Protein AF-A0A960L038-F1 (afdb_monomer)

Sequence (347 aa):
MTLLAIHPHWIRIGYSGQFSLDTFLATIKKGLLASLQARKKACLLQISQLKIGDFPISDRYQMGKSIADLQLNLGASVLLAVVGNEPYLDPDRFGEMVALNRGARGKTFIDRIEAERWLSQQLGLSEVLPDWALEIQPNGWHGQIGDIQLGCVQTWPELPDLPQFAVKQVHGRKVVQVAGAPDVPLQEADGLWTDQKDQVLVIKTADCLPVHLWNGQKIAMVHAGWRGAKAGILQRALKSFEDAKSVHAVIGPAIQACHYEVDSDLYQAWLLEDPSLNDYLKPAQGSKRMLDLPGYARHFLIGLGIPVENVQLIPVCTHCEAQMQSYRRDGAAADRQKNFIVRRSKI

Secondary structure (DSSP, 8-state):
-EEEEE-SSEEEEEEEEE--HHHHHHHHHHHHHHHHHTT-SEEEEEEEEEE-----HHHHHHHHHHHHHHHHHT-TTSEEEEE--TTTT-TT-HHHHHHHHTT--EEEESSHHHHHHHHHHHTT------HHHH--BTTEEEEEETTEEEEEESSGGGS-SS-EE--B--SS--EEE--SSPPSSPPB-SEEEESSSS-EEEEEESSSEEEEEE-SS-EEEEEE-HHHHHTTHHHHHHTTSS-GGG-EEEE-SB--TTT-EE-HHHHHHHHHH-GGGGGGEEE-STT-EEE-HHHHHHHHHHHTT--GGGEEE-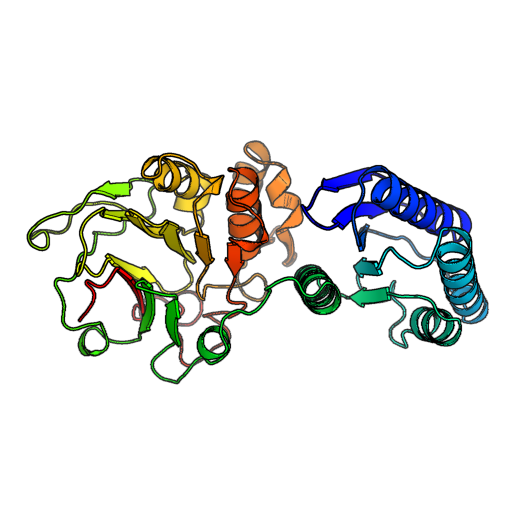--BTTT-TTS--HHHHGGG---EEEEEEEPPP-

Foldseek 3Di:
DAFPDDAPAATEDEDEDEDDLVVVLVRVLVRLVVCVVVVHQEYEYEYPHYPDDDQDPVNLLVSLVSQLVSCVVSDVRYAYEYEDAPPVCPPVVSSVVNNVVSPHHYDYDPDPVVSVVVVCVVVVQPPPPPPQLQDQDLQWTWDDDPLKIWTWGADPVPDPPFAEEEADEDQAQDEEEDDDHHDVPHHYDFKYKYQDARYKYKHWDAQFKWKWKDAPGMTMIGGHDPSNVLNPNVVVRCVVDPALQRMAMETHEHAALVQAKDAQVSVVVSCVVPVVQVVQWDDDPDNITRGGPQVVVLVVSVVVPHRNSRYHYSPHHQQVDPSHFHCSNQPPPTDIMMIIMGRHDDD

pLDDT: mean 85.67, std 12.65, range [36.38, 98.62]

Solvent-accessible surface area (backbone atoms only — not comparable to full-atom values): 18610 Å² total; per-residue (Å²): 115,44,84,72,48,81,51,98,53,28,33,32,33,34,42,71,44,78,68,45,72,69,62,51,53,52,39,53,51,51,42,50,52,50,13,56,77,70,72,21,52,20,27,38,38,39,50,46,74,67,54,70,73,94,80,53,71,69,54,36,45,50,49,9,46,51,52,13,55,51,39,58,75,71,52,77,70,52,39,36,33,39,27,32,53,88,73,77,63,41,94,82,34,55,26,58,54,45,10,46,79,63,70,32,56,66,53,78,29,75,43,63,67,63,41,53,50,50,51,29,54,76,67,70,42,74,72,59,70,53,77,45,67,74,47,75,46,80,61,33,33,54,47,76,59,91,52,35,38,38,36,35,27,60,53,77,89,74,50,77,99,47,57,60,37,62,51,41,68,73,59,40,44,44,60,41,82,58,71,95,68,62,69,82,76,55,54,80,22,21,26,41,31,31,69,65,62,51,44,32,38,44,45,72,32,36,33,35,32,41,38,41,36,34,44,102,63,38,42,35,39,34,44,40,33,74,59,2,49,73,66,38,24,66,65,49,50,51,68,79,48,96,50,45,66,63,34,34,34,41,35,44,60,14,39,33,41,94,74,30,73,42,55,48,75,62,55,53,64,44,36,76,79,37,64,72,53,59,86,29,51,43,89,44,78,83,75,30,28,16,37,25,55,64,62,45,52,53,51,48,47,37,73,67,46,24,43,68,82,34,56,45,72,41,94,42,35,17,62,78,38,84,75,42,36,15,35,89,74,48,43,91,76,36,62,55,28,39,32,38,41,28,37,52,66,86,128

Nearest PDB structures (foldseek):
  1xaf-assembly1_B  TM=9.299E-01  e=5.639E-18  Shigella flexneri 2a str. 2457T
  7f3v-assembly2_B  TM=9.241E-01  e=1.388E-17  Escherichia coli
  1z9t-assembly1_A  TM=9.283E-01  e=5.672E-17  Escherichia coli
  1rv9-assembly1_A  TM=8.681E-01  e=2.728E-17  Neisseria meningitidis
  1xfj-assembly1_A  TM=9.179E-01  e=3.476E-14  Caulobacter vibrioides

Mean predicted aligned error: 12.18 Å

Radius of gyration: 22.0 Å; Cα contacts (8 Å, |Δi|>4): 735; chains: 1; bounding box: 63×52×55 Å

Structure (mmCIF, N/CA/C/O backbone):
data_AF-A0A960L038-F1
#
_entry.id   AF-A0A960L038-F1
#
loop_
_atom_site.group_PDB
_atom_site.id
_atom_site.type_symbol
_atom_site.label_atom_id
_atom_site.label_alt_id
_atom_site.label_comp_id
_atom_site.label_asym_id
_atom_site.label_entity_id
_atom_site.label_seq_id
_atom_site.pdbx_PDB_ins_code
_atom_site.Cartn_x
_atom_site.Cartn_y
_atom_site.Cartn_z
_atom_site.occupancy
_atom_site.B_iso_or_equiv
_atom_site.auth_seq_id
_atom_site.auth_comp_id
_atom_site.auth_asym_id
_atom_site.auth_atom_id
_atom_site.pdbx_PDB_model_num
ATOM 1 N N . MET A 1 1 ? 14.741 17.545 -19.552 1.00 63.03 1 MET A N 1
ATOM 2 C CA . MET A 1 1 ? 14.307 17.448 -18.145 1.00 63.03 1 MET A CA 1
ATOM 3 C C . MET A 1 1 ? 12.803 17.577 -18.112 1.00 63.03 1 MET A C 1
ATOM 5 O O . MET A 1 1 ? 12.297 18.603 -18.553 1.00 63.03 1 MET A O 1
ATOM 9 N N . THR A 1 2 ? 12.131 16.567 -17.580 1.00 66.75 2 THR A N 1
ATOM 10 C CA . THR A 1 2 ? 10.684 16.584 -17.338 1.00 66.75 2 THR A CA 1
ATOM 11 C C . THR A 1 2 ? 10.462 16.581 -15.831 1.00 66.75 2 THR A C 1
ATOM 13 O O . THR A 1 2 ? 11.086 15.784 -15.134 1.00 66.75 2 THR A O 1
ATOM 16 N N . LEU A 1 3 ? 9.627 17.474 -15.300 1.00 57.91 3 LEU A N 1
ATOM 17 C CA . LEU A 1 3 ? 9.202 17.383 -13.903 1.00 57.91 3 LEU A CA 1
ATOM 18 C C . LEU A 1 3 ? 8.245 16.191 -13.787 1.00 57.91 3 LEU A C 1
ATOM 20 O O . LEU A 1 3 ? 7.202 16.193 -14.430 1.00 57.91 3 LEU A O 1
ATOM 24 N N . LEU A 1 4 ? 8.619 15.171 -13.015 1.00 45.88 4 LEU A N 1
ATOM 25 C CA . LEU A 1 4 ? 7.846 13.929 -12.916 1.00 45.88 4 LEU A CA 1
ATOM 26 C C . LEU A 1 4 ? 6.892 13.922 -11.723 1.00 45.88 4 LEU A C 1
ATOM 28 O O . LEU A 1 4 ? 5.865 13.259 -11.783 1.00 45.88 4 LEU A O 1
ATOM 32 N N . ALA A 1 5 ? 7.271 14.561 -10.613 1.00 47.81 5 ALA A N 1
ATOM 33 C CA . ALA A 1 5 ? 6.439 14.711 -9.418 1.00 47.81 5 ALA A CA 1
ATOM 34 C C . ALA A 1 5 ? 7.068 15.714 -8.437 1.00 47.81 5 ALA A C 1
ATOM 36 O O . ALA A 1 5 ? 8.283 15.931 -8.441 1.00 47.81 5 ALA A O 1
ATOM 37 N N . ILE A 1 6 ? 6.250 16.274 -7.546 1.00 50.81 6 ILE A N 1
ATOM 38 C CA . ILE A 1 6 ? 6.709 17.066 -6.400 1.00 50.81 6 ILE A CA 1
ATOM 39 C C . ILE A 1 6 ? 6.331 16.306 -5.128 1.00 50.81 6 ILE A C 1
ATOM 41 O O . ILE A 1 6 ? 5.154 16.143 -4.827 1.00 50.81 6 ILE A O 1
ATOM 45 N N . HIS A 1 7 ? 7.335 15.855 -4.380 1.00 59.62 7 HIS A N 1
ATOM 46 C CA . HIS A 1 7 ? 7.174 15.258 -3.056 1.00 59.62 7 HIS A CA 1
ATOM 47 C C . HIS A 1 7 ? 7.236 16.364 -1.978 1.00 59.62 7 HIS A C 1
ATOM 49 O O . HIS A 1 7 ? 7.861 17.411 -2.210 1.00 59.62 7 HIS A O 1
ATOM 55 N N . PRO A 1 8 ? 6.645 16.193 -0.778 1.00 60.06 8 PRO A N 1
ATOM 56 C CA . PRO A 1 8 ? 6.786 17.155 0.319 1.00 60.06 8 PRO A CA 1
ATOM 57 C C . PRO A 1 8 ? 8.245 17.536 0.621 1.00 60.06 8 PRO A C 1
ATOM 59 O O . PRO A 1 8 ? 8.532 18.713 0.849 1.00 60.06 8 PRO A O 1
ATOM 62 N N . HIS A 1 9 ? 9.181 16.592 0.476 1.00 74.19 9 HIS A N 1
ATOM 63 C CA . HIS A 1 9 ? 10.595 16.773 0.832 1.00 74.19 9 HIS A CA 1
ATOM 64 C C . HIS A 1 9 ? 11.596 16.765 -0.337 1.00 74.19 9 HIS A C 1
ATOM 66 O O . HIS A 1 9 ? 12.729 17.216 -0.153 1.00 74.19 9 HIS A O 1
ATOM 72 N N . TRP A 1 10 ? 11.199 16.322 -1.537 1.00 83.69 10 TRP A N 1
ATOM 73 C CA . TRP A 1 10 ? 12.062 16.301 -2.728 1.00 83.69 10 TRP A CA 1
ATOM 74 C C . TRP A 1 10 ? 11.330 16.656 -4.020 1.00 83.69 10 TRP A C 1
ATOM 76 O O . TRP A 1 10 ? 10.104 16.620 -4.093 1.00 83.69 10 TRP A O 1
ATOM 86 N N . ILE A 1 11 ? 12.086 16.991 -5.063 1.00 78.19 11 ILE A N 1
ATOM 87 C CA . ILE A 1 11 ? 11.565 17.068 -6.432 1.00 78.19 11 ILE A CA 1
ATOM 88 C C . ILE A 1 11 ? 11.976 15.813 -7.187 1.00 78.19 11 ILE A C 1
ATOM 90 O O . ILE A 1 11 ? 13.127 15.389 -7.091 1.00 78.19 11 ILE A O 1
ATOM 94 N N . ARG A 1 12 ? 11.046 15.237 -7.955 1.00 81.69 12 ARG A N 1
ATOM 95 C CA . ARG A 1 12 ? 11.332 14.147 -8.885 1.00 81.69 12 ARG A CA 1
ATOM 96 C C . ARG A 1 12 ? 11.453 14.691 -10.302 1.00 81.69 12 ARG A C 1
ATOM 98 O O . ARG A 1 12 ? 10.492 15.248 -10.837 1.00 81.69 12 ARG A O 1
ATOM 105 N N . ILE A 1 13 ? 12.609 14.495 -10.924 1.00 82.44 13 ILE A N 1
ATOM 106 C CA . ILE A 1 13 ? 12.855 14.893 -12.313 1.00 82.44 13 ILE A CA 1
ATOM 107 C C . ILE A 1 13 ? 13.247 13.698 -13.174 1.00 82.44 13 ILE A C 1
ATOM 109 O O . ILE A 1 13 ? 13.861 12.748 -12.703 1.00 82.44 13 ILE A O 1
ATOM 113 N N . GLY A 1 14 ? 12.878 13.761 -14.446 1.00 79.94 14 GLY A N 1
ATOM 114 C CA . GLY A 1 14 ? 13.139 12.739 -15.446 1.00 79.94 14 GLY A CA 1
ATOM 115 C C . GLY A 1 14 ? 14.158 13.203 -16.476 1.00 79.94 14 GLY A C 1
ATOM 116 O O . GLY A 1 14 ? 14.109 14.349 -16.953 1.00 79.94 14 GLY A O 1
ATOM 117 N N . TYR A 1 15 ? 15.041 12.285 -16.853 1.00 80.94 15 TYR A N 1
ATOM 118 C CA . TYR A 1 15 ? 15.929 12.407 -18.000 1.00 80.94 15 TYR A CA 1
ATOM 119 C C . TYR A 1 15 ? 15.754 11.205 -18.930 1.00 80.94 15 TYR A C 1
ATOM 121 O O . TYR A 1 15 ? 15.807 10.061 -18.484 1.00 80.94 15 TYR A O 1
ATOM 129 N N . SER A 1 16 ? 15.541 11.479 -20.215 1.00 77.31 16 SER A N 1
ATOM 130 C CA . SER A 1 16 ? 15.421 10.486 -21.281 1.00 77.31 16 SER A CA 1
ATOM 131 C C . SER A 1 16 ? 16.053 11.014 -22.570 1.00 77.31 16 SER A C 1
ATOM 133 O O . SER A 1 16 ? 16.187 12.229 -22.745 1.00 77.31 16 SER A O 1
ATOM 135 N N . GLY A 1 17 ? 16.450 10.104 -23.465 1.00 73.50 17 GLY A N 1
ATOM 136 C CA . GLY A 1 17 ? 17.040 10.431 -24.767 1.00 73.50 17 GLY A CA 1
ATOM 137 C C . GLY A 1 17 ? 18.492 9.972 -24.927 1.00 73.50 17 GLY A C 1
ATOM 138 O O . GLY A 1 17 ? 18.959 9.063 -24.239 1.00 73.50 17 GLY A O 1
ATOM 139 N N . GLN A 1 18 ? 19.203 10.578 -25.882 1.00 76.50 18 GLN A N 1
ATOM 140 C CA . GLN A 1 18 ? 20.623 10.303 -26.103 1.00 76.50 18 GLN A CA 1
ATOM 141 C C . GLN A 1 18 ? 21.450 10.916 -24.972 1.00 76.50 18 GLN A C 1
ATOM 143 O O . GLN A 1 18 ? 21.306 12.102 -24.662 1.00 76.50 18 GLN A O 1
ATOM 148 N N . PHE A 1 19 ? 22.301 10.099 -24.354 1.00 76.88 19 PHE A N 1
ATOM 149 C CA . PHE A 1 19 ? 23.150 10.555 -23.266 1.00 76.88 19 PHE A CA 1
ATOM 150 C C . PHE A 1 19 ? 24.280 11.442 -23.802 1.00 76.88 19 PHE A C 1
ATOM 152 O O . PHE A 1 19 ? 25.012 11.051 -24.709 1.00 76.88 19 PHE A O 1
ATOM 159 N N . SER A 1 20 ? 24.454 12.613 -23.195 1.00 80.19 20 SER A N 1
ATOM 160 C CA . SER A 1 20 ? 25.729 13.328 -23.198 1.00 80.19 20 SER A CA 1
ATOM 161 C C . SER A 1 20 ? 25.998 13.872 -21.802 1.00 80.19 20 SER A C 1
ATOM 163 O O . SER A 1 20 ? 25.060 14.267 -21.101 1.00 80.19 20 SER A O 1
ATOM 165 N N . LEU A 1 21 ? 27.274 13.893 -21.402 1.00 79.12 21 LEU A N 1
ATOM 166 C CA . LEU A 1 21 ? 27.677 14.343 -20.069 1.00 79.12 21 LEU A CA 1
ATOM 167 C C . LEU A 1 21 ? 27.149 15.757 -19.780 1.00 79.12 21 LEU A C 1
ATOM 169 O O . LEU A 1 21 ? 26.551 15.985 -18.731 1.00 79.12 21 LEU A O 1
ATOM 173 N N . ASP A 1 22 ? 27.252 16.669 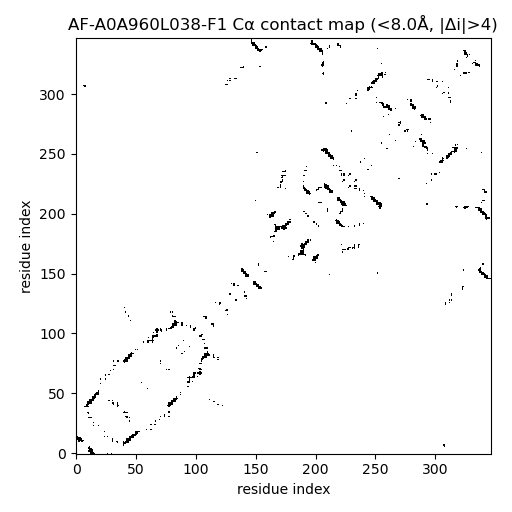-20.746 1.00 83.75 22 ASP A N 1
ATOM 174 C CA . ASP A 1 22 ? 26.764 18.045 -20.608 1.00 83.75 22 ASP A CA 1
ATOM 175 C C . ASP A 1 22 ? 25.252 18.119 -20.372 1.00 83.75 22 ASP A C 1
ATOM 177 O O . ASP A 1 22 ? 24.788 18.825 -19.474 1.00 83.75 22 ASP A O 1
ATOM 181 N N . THR A 1 23 ? 24.459 17.364 -21.139 1.00 83.25 23 THR A N 1
ATOM 182 C CA . THR A 1 23 ? 22.992 17.372 -21.001 1.00 83.25 23 THR A CA 1
ATOM 183 C C . THR A 1 23 ? 22.555 16.731 -19.687 1.00 83.25 23 THR A C 1
ATOM 185 O O . THR A 1 23 ? 21.594 17.182 -19.049 1.00 83.25 23 THR A O 1
ATOM 188 N N . PHE A 1 24 ? 23.270 15.692 -19.260 1.00 84.12 24 PHE A N 1
ATOM 189 C CA . PHE A 1 24 ? 23.045 15.021 -17.991 1.00 84.12 24 PHE A CA 1
ATOM 190 C C . PHE A 1 24 ? 23.338 15.954 -16.808 1.00 84.12 24 PHE A C 1
ATOM 192 O O . PHE A 1 24 ? 22.461 16.183 -15.971 1.00 84.12 24 PHE A O 1
ATOM 199 N N . LEU A 1 25 ? 24.510 16.596 -16.797 1.00 86.81 25 LEU A N 1
ATOM 200 C CA . LEU A 1 25 ? 24.894 17.581 -15.783 1.00 86.81 25 LEU A CA 1
ATOM 201 C C . LEU A 1 25 ? 23.952 18.789 -15.772 1.00 86.81 25 LEU A C 1
ATOM 203 O O . LEU A 1 25 ? 23.535 19.240 -14.704 1.00 86.81 25 LEU A O 1
ATOM 207 N N . ALA A 1 26 ? 23.541 19.283 -16.944 1.00 87.81 26 ALA A N 1
ATOM 208 C CA . ALA A 1 26 ? 22.552 20.353 -17.050 1.00 87.81 26 ALA A CA 1
ATOM 209 C C . ALA A 1 26 ? 21.195 19.945 -16.453 1.00 87.81 26 ALA A C 1
ATOM 211 O O . ALA A 1 26 ? 20.503 20.775 -15.858 1.00 87.81 26 ALA A O 1
ATOM 212 N N . THR A 1 27 ? 20.811 18.673 -16.581 1.00 87.75 27 THR A N 1
ATOM 213 C CA . THR A 1 27 ? 19.575 18.144 -15.995 1.00 87.75 27 THR A CA 1
ATOM 214 C C . THR A 1 27 ? 19.671 18.044 -14.474 1.00 87.75 27 THR A C 1
ATOM 216 O O . THR A 1 27 ? 18.770 18.533 -13.792 1.00 87.75 27 THR A O 1
ATOM 219 N N . ILE A 1 28 ? 20.779 17.521 -13.934 1.00 89.12 28 ILE A N 1
ATOM 220 C CA . ILE A 1 28 ? 21.034 17.517 -12.483 1.00 89.12 28 ILE A CA 1
ATOM 221 C C . ILE A 1 28 ? 21.009 18.949 -11.942 1.00 89.12 28 ILE A C 1
ATOM 223 O O . ILE A 1 28 ? 20.309 19.224 -10.969 1.00 89.12 28 ILE A O 1
ATOM 227 N N . LYS A 1 29 ? 21.698 19.886 -12.607 1.00 90.75 29 LYS A N 1
ATOM 228 C CA . LYS A 1 29 ? 21.744 21.303 -12.213 1.00 90.75 29 LYS A CA 1
ATOM 229 C C . LYS A 1 29 ? 20.350 21.907 -12.114 1.00 90.75 29 LYS A C 1
ATOM 231 O O . LYS A 1 29 ? 20.034 22.550 -11.116 1.00 90.75 29 LYS A O 1
ATOM 236 N N . LYS A 1 30 ? 19.508 21.690 -13.127 1.00 89.06 30 LYS A N 1
ATOM 237 C CA . LYS A 1 30 ? 18.119 22.165 -13.114 1.00 89.06 30 LYS A CA 1
ATOM 238 C C . LYS A 1 30 ? 17.314 21.537 -11.972 1.00 89.06 30 LYS A C 1
ATOM 240 O O . LYS A 1 30 ? 16.573 22.259 -11.315 1.00 89.06 30 LYS A O 1
ATOM 245 N N . GLY A 1 31 ? 17.489 20.241 -11.705 1.00 88.25 31 GLY A N 1
ATOM 246 C CA . GLY A 1 31 ? 16.845 19.551 -10.583 1.00 88.25 31 GLY A CA 1
ATOM 247 C C . GLY A 1 31 ? 17.230 20.122 -9.223 1.00 88.25 31 GLY A C 1
ATOM 248 O O . GLY A 1 31 ? 16.358 20.468 -8.433 1.00 88.25 31 GLY A O 1
ATOM 249 N N . LEU A 1 32 ? 18.531 20.284 -8.975 1.00 90.12 32 LEU A N 1
ATOM 250 C CA . LEU A 1 32 ? 19.047 20.858 -7.731 1.00 90.12 32 LEU A CA 1
ATOM 251 C C . LEU A 1 32 ? 18.554 22.297 -7.523 1.00 90.12 32 LEU A C 1
ATOM 253 O O . LEU A 1 32 ? 18.072 22.628 -6.442 1.00 90.12 32 LEU A O 1
ATOM 257 N N . LEU A 1 33 ? 18.605 23.136 -8.564 1.00 89.81 33 LEU A N 1
ATOM 258 C CA . LEU A 1 33 ? 18.095 24.510 -8.506 1.00 89.81 33 LEU A CA 1
ATOM 259 C C . LEU A 1 33 ? 16.588 24.559 -8.243 1.00 89.81 33 LEU A C 1
ATOM 261 O O . LEU A 1 33 ? 16.144 25.347 -7.411 1.00 89.81 33 LEU A O 1
ATOM 265 N N . ALA A 1 34 ? 15.806 23.705 -8.908 1.00 84.94 34 ALA A N 1
ATOM 266 C CA . ALA A 1 34 ? 14.372 23.609 -8.665 1.00 84.94 34 ALA A CA 1
ATOM 267 C C . ALA A 1 34 ? 14.083 23.179 -7.217 1.00 84.94 34 ALA A C 1
ATOM 269 O O . ALA A 1 34 ? 13.214 23.763 -6.569 1.00 84.94 34 ALA A O 1
ATOM 270 N N . SER A 1 35 ? 14.836 22.209 -6.680 1.00 88.06 35 SER A N 1
ATOM 271 C CA . SER A 1 35 ? 14.713 21.789 -5.280 1.00 88.06 35 SER A CA 1
ATOM 272 C C . SER A 1 35 ? 15.000 22.942 -4.322 1.00 88.06 35 SER A C 1
ATOM 274 O O . SER A 1 35 ? 14.208 23.170 -3.411 1.00 88.06 35 SER A O 1
ATOM 276 N N . LEU A 1 36 ? 16.062 23.718 -4.554 1.00 88.31 36 LEU A N 1
ATOM 277 C CA . LEU A 1 36 ? 16.380 24.900 -3.747 1.00 88.31 36 LEU A CA 1
ATOM 278 C C . LEU A 1 36 ? 15.262 25.952 -3.803 1.00 88.31 36 LEU A C 1
ATOM 280 O O . LEU A 1 36 ? 14.806 26.418 -2.758 1.00 88.31 36 LEU A O 1
ATOM 284 N N . GLN A 1 37 ? 14.774 26.283 -5.003 1.00 87.69 37 GLN A N 1
ATOM 285 C CA . GLN A 1 37 ? 13.680 27.246 -5.200 1.00 87.69 37 GLN A CA 1
ATOM 286 C C . GLN A 1 37 ? 12.400 26.817 -4.473 1.00 87.69 37 GLN A C 1
ATOM 288 O O . GLN A 1 37 ? 11.740 27.636 -3.836 1.00 87.69 37 GLN A O 1
ATOM 293 N N . ALA A 1 38 ? 12.081 25.523 -4.505 1.00 79.56 38 ALA A N 1
ATOM 294 C CA . ALA A 1 38 ? 10.928 24.944 -3.822 1.00 79.56 38 ALA A CA 1
ATOM 295 C C . ALA A 1 38 ? 11.192 24.582 -2.345 1.00 79.56 38 ALA A C 1
ATOM 297 O O . ALA A 1 38 ? 10.349 23.932 -1.721 1.00 79.56 38 ALA A O 1
ATOM 298 N N . ARG A 1 39 ? 12.351 24.969 -1.783 1.00 86.06 39 ARG A N 1
ATOM 299 C CA . ARG A 1 39 ? 12.787 24.670 -0.403 1.00 86.06 39 ARG A CA 1
ATOM 300 C C . ARG A 1 39 ? 12.754 23.175 -0.051 1.00 86.06 39 ARG A C 1
ATOM 302 O O . ARG A 1 39 ? 12.447 22.791 1.077 1.00 86.06 39 ARG A O 1
ATOM 309 N N . LYS A 1 40 ? 13.056 22.318 -1.022 1.00 84.06 40 LYS A N 1
ATOM 310 C CA . LYS A 1 40 ? 13.144 20.864 -0.865 1.00 84.06 40 LYS A CA 1
ATOM 311 C C . LYS A 1 40 ? 14.549 20.467 -0.426 1.00 84.06 40 LYS A C 1
ATOM 313 O O . LYS A 1 40 ? 15.535 21.049 -0.868 1.00 84.06 40 LYS A O 1
ATOM 318 N N . LYS A 1 41 ? 14.634 19.448 0.432 1.00 89.12 41 LYS A N 1
ATOM 319 C CA . LYS A 1 41 ? 15.903 18.960 0.997 1.00 89.12 41 LYS A CA 1
ATOM 320 C C . LYS A 1 41 ? 16.581 17.902 0.121 1.00 89.12 41 LYS A C 1
ATOM 322 O O . LYS A 1 41 ? 17.720 17.528 0.383 1.00 89.12 41 LYS A O 1
ATOM 327 N N . ALA A 1 42 ? 15.890 17.415 -0.907 1.00 91.31 42 ALA A N 1
ATOM 328 C CA . ALA A 1 42 ? 16.410 16.400 -1.809 1.00 91.31 42 ALA A CA 1
ATOM 329 C C . ALA A 1 42 ? 15.928 16.572 -3.261 1.00 91.31 42 ALA A C 1
ATOM 331 O O . ALA A 1 42 ? 14.979 17.306 -3.561 1.00 91.31 42 ALA A O 1
ATOM 332 N N . CYS A 1 43 ? 16.611 15.892 -4.173 1.00 92.12 43 CYS A N 1
ATOM 333 C CA . CYS A 1 43 ? 16.281 15.758 -5.585 1.00 92.12 43 CYS A CA 1
ATOM 334 C C . CYS A 1 43 ? 16.407 14.277 -5.961 1.00 92.12 43 CYS A C 1
ATOM 336 O O . CYS A 1 43 ? 17.443 13.667 -5.698 1.00 92.12 43 CYS A O 1
ATOM 338 N N . LEU A 1 44 ? 15.362 13.707 -6.562 1.00 89.31 44 LEU A N 1
ATOM 339 C CA . LEU A 1 44 ? 15.371 12.350 -7.099 1.00 89.31 44 LEU A CA 1
ATOM 340 C C . LEU A 1 44 ? 15.356 12.422 -8.626 1.00 89.31 44 LEU A C 1
ATOM 342 O O . LEU A 1 44 ? 14.359 12.811 -9.241 1.00 89.31 44 LEU A O 1
ATOM 346 N N . LEU A 1 45 ? 16.480 12.067 -9.237 1.00 90.06 45 LEU A N 1
ATOM 347 C CA . LEU A 1 45 ? 16.634 11.998 -10.680 1.00 90.06 45 LEU A CA 1
ATOM 348 C C . LEU A 1 45 ? 16.326 10.584 -11.161 1.00 90.06 45 LEU A C 1
ATOM 350 O O . LEU A 1 45 ? 17.053 9.653 -10.841 1.00 90.06 45 LEU A O 1
ATOM 354 N N . GLN A 1 46 ? 15.292 10.433 -11.981 1.00 84.56 46 GLN A N 1
ATOM 355 C CA . GLN A 1 46 ? 15.019 9.196 -12.696 1.00 84.56 46 GLN A CA 1
ATOM 356 C C . GLN A 1 46 ? 15.588 9.269 -14.112 1.00 84.56 46 GLN A C 1
ATOM 358 O O . GLN A 1 46 ? 15.234 10.136 -14.915 1.00 84.56 46 GLN A O 1
ATOM 363 N N . ILE A 1 47 ? 16.445 8.313 -14.426 1.00 82.50 47 ILE A N 1
ATOM 364 C CA . ILE A 1 47 ? 17.068 8.128 -15.723 1.00 82.50 47 ILE A CA 1
ATOM 365 C C . ILE A 1 47 ? 16.296 7.028 -16.457 1.00 82.50 47 ILE A C 1
ATOM 367 O O . ILE A 1 47 ? 16.347 5.861 -16.080 1.00 82.50 47 ILE A O 1
ATOM 371 N N . SER A 1 48 ? 15.549 7.395 -17.496 1.00 67.50 48 SER A N 1
ATOM 372 C CA . SER A 1 48 ? 14.699 6.468 -18.254 1.00 67.50 48 SER A CA 1
ATOM 373 C C . SER A 1 48 ? 15.183 6.368 -19.701 1.00 67.50 48 SER A C 1
ATOM 375 O O . SER A 1 48 ? 15.283 7.383 -20.381 1.00 67.50 48 SER A O 1
ATOM 377 N N . GLN A 1 49 ? 15.434 5.147 -20.191 1.00 60.19 49 GLN A N 1
ATOM 378 C CA . GLN A 1 49 ? 15.748 4.866 -21.604 1.00 60.19 49 GLN A CA 1
ATOM 379 C C . GLN A 1 49 ? 16.957 5.649 -22.161 1.00 60.19 49 GLN A C 1
ATOM 381 O O . GLN A 1 49 ? 16.846 6.328 -23.185 1.00 60.19 49 GLN A O 1
ATOM 386 N N . LEU A 1 50 ? 18.121 5.564 -21.507 1.00 62.31 50 LEU A N 1
ATOM 387 C CA . LEU A 1 50 ? 19.343 6.114 -22.095 1.00 62.31 50 LEU A CA 1
ATOM 388 C C . LEU A 1 50 ? 19.898 5.201 -23.176 1.00 62.31 50 LEU A C 1
ATOM 390 O O . LEU A 1 50 ? 20.125 4.014 -22.966 1.00 62.31 50 LEU A O 1
ATOM 394 N N . LYS A 1 51 ? 20.207 5.792 -24.325 1.00 59.97 51 LYS A N 1
ATOM 395 C CA . LYS A 1 51 ? 21.147 5.193 -25.270 1.00 59.97 51 LYS A CA 1
ATOM 396 C C . LYS A 1 51 ? 22.529 5.718 -24.907 1.00 59.97 51 LYS A C 1
ATOM 398 O O . LYS A 1 51 ? 22.883 6.831 -25.295 1.00 59.97 51 LYS A O 1
ATOM 403 N N . ILE A 1 52 ? 23.246 4.956 -24.089 1.00 62.25 52 ILE A N 1
ATOM 404 C CA . ILE A 1 52 ? 24.651 5.223 -23.778 1.00 62.25 52 ILE A CA 1
ATOM 405 C C . ILE A 1 52 ? 25.483 4.514 -24.852 1.00 62.25 52 ILE A C 1
ATOM 407 O O . ILE A 1 52 ? 25.243 3.340 -25.128 1.00 62.25 52 ILE A O 1
ATOM 411 N N . GLY A 1 53 ? 26.377 5.252 -25.514 1.00 63.41 53 GLY A N 1
ATOM 412 C CA . GLY A 1 53 ? 27.413 4.666 -26.372 1.00 63.41 53 GLY A CA 1
ATOM 413 C C . GLY A 1 53 ? 28.538 4.062 -25.527 1.00 63.41 53 GLY A C 1
ATOM 414 O O . GLY A 1 53 ? 28.310 3.659 -24.389 1.00 63.41 53 GLY A O 1
ATOM 415 N N . ASP A 1 54 ? 29.768 4.048 -26.033 1.00 62.47 54 ASP A N 1
ATOM 416 C CA . ASP A 1 54 ? 30.919 3.726 -25.184 1.00 62.47 54 ASP A CA 1
ATOM 417 C C . ASP A 1 54 ? 31.073 4.793 -24.089 1.00 62.47 54 ASP A C 1
ATOM 419 O O . ASP A 1 54 ? 31.158 5.986 -24.381 1.00 62.47 54 ASP A O 1
ATOM 423 N N . PHE A 1 55 ? 31.076 4.364 -22.822 1.00 68.44 55 PHE A N 1
ATOM 424 C CA . PHE A 1 55 ? 31.221 5.247 -21.658 1.00 68.44 55 PHE A CA 1
ATOM 425 C C . PHE A 1 55 ? 32.458 4.853 -20.835 1.00 68.44 55 PHE A C 1
ATOM 427 O O . PHE A 1 55 ? 32.349 4.080 -19.868 1.00 68.44 55 PHE A O 1
ATOM 434 N N . PRO A 1 56 ? 33.651 5.314 -21.256 1.00 71.12 56 PRO A N 1
ATOM 435 C CA . PRO A 1 56 ? 34.926 4.918 -20.673 1.00 71.12 56 PRO A CA 1
ATOM 436 C C . PRO A 1 56 ? 35.089 5.404 -19.229 1.00 71.12 56 PRO A C 1
ATOM 438 O O . PRO A 1 56 ? 34.422 6.326 -18.760 1.00 71.12 56 PRO A O 1
ATOM 441 N N . ILE A 1 57 ? 36.039 4.797 -18.514 1.00 70.88 57 ILE A N 1
ATOM 442 C CA . ILE A 1 57 ? 36.345 5.113 -17.108 1.00 70.88 57 ILE A CA 1
ATOM 443 C C . ILE A 1 57 ? 36.691 6.601 -16.914 1.00 70.88 57 ILE A C 1
ATOM 445 O O . ILE A 1 57 ? 36.318 7.188 -15.898 1.00 70.88 57 ILE A O 1
ATOM 449 N N . SER A 1 58 ? 37.350 7.233 -17.893 1.00 76.62 58 SER A N 1
ATOM 450 C CA . SER A 1 58 ? 37.636 8.675 -17.881 1.00 76.62 58 SER A CA 1
ATOM 451 C C . SER A 1 58 ? 36.367 9.514 -17.757 1.00 76.62 58 SER A C 1
ATOM 453 O O . SER A 1 58 ? 36.338 10.476 -16.993 1.00 76.62 58 SER A O 1
ATOM 455 N N . ASP A 1 59 ? 35.300 9.121 -18.447 1.00 78.56 59 ASP A N 1
ATOM 456 C CA . ASP A 1 59 ? 34.050 9.875 -18.489 1.00 78.56 59 ASP A CA 1
ATOM 457 C C . ASP A 1 59 ? 33.240 9.641 -17.215 1.00 78.56 59 ASP A C 1
ATOM 459 O O . ASP A 1 59 ? 32.642 10.574 -16.682 1.00 78.56 59 ASP A O 1
ATOM 463 N N . ARG A 1 60 ? 33.312 8.430 -16.649 1.00 81.44 60 ARG A N 1
ATOM 464 C CA . ARG A 1 60 ? 32.762 8.111 -15.319 1.00 81.44 60 ARG A CA 1
ATOM 465 C C . ARG A 1 60 ? 33.438 8.933 -14.222 1.00 81.44 60 ARG A C 1
ATOM 467 O O . ARG A 1 60 ? 32.757 9.474 -13.350 1.00 81.44 60 ARG A O 1
ATOM 474 N N . TYR A 1 61 ? 34.765 9.074 -14.291 1.00 85.19 61 TYR A N 1
ATOM 475 C CA . TYR A 1 61 ? 35.527 9.939 -13.390 1.00 85.19 61 TYR A CA 1
ATOM 476 C C . TYR A 1 61 ? 35.094 11.401 -13.517 1.00 85.19 61 TYR A C 1
ATOM 478 O O . TYR A 1 61 ? 34.791 12.043 -12.509 1.00 85.19 61 TYR A O 1
ATOM 486 N N . GLN A 1 62 ? 35.058 11.930 -14.748 1.00 84.62 62 GLN A N 1
ATOM 487 C CA . GLN A 1 62 ? 34.651 13.315 -14.988 1.00 84.62 62 GLN A CA 1
ATOM 488 C C . GLN A 1 62 ? 33.216 13.553 -14.531 1.00 84.62 62 GLN A C 1
ATOM 490 O O . GLN A 1 62 ? 32.956 14.554 -13.876 1.00 84.62 62 GLN A O 1
ATOM 495 N N . MET A 1 63 ? 32.308 12.607 -14.770 1.00 86.19 63 MET A N 1
ATOM 496 C CA . MET A 1 63 ? 30.938 12.668 -14.275 1.00 86.19 63 MET A CA 1
ATOM 497 C C . MET A 1 63 ? 30.888 12.797 -12.752 1.00 86.19 63 MET A C 1
ATOM 499 O O . MET A 1 63 ? 30.275 13.736 -12.246 1.00 86.19 63 MET A O 1
ATOM 503 N N . GLY A 1 64 ? 31.562 11.904 -12.019 1.00 86.94 64 GLY A N 1
ATOM 504 C CA . GLY A 1 64 ? 31.604 11.958 -10.557 1.00 86.94 64 GLY A CA 1
ATOM 505 C C . GLY A 1 64 ? 32.178 13.278 -10.035 1.00 86.94 64 GLY A C 1
ATOM 506 O O . GLY A 1 64 ? 31.589 13.922 -9.165 1.00 86.94 64 GLY A O 1
ATOM 507 N N . LYS A 1 65 ? 33.290 13.732 -10.627 1.00 91.38 65 LYS A N 1
ATOM 508 C CA . LYS A 1 65 ? 33.910 15.022 -10.307 1.00 91.38 65 LYS A CA 1
ATOM 509 C C . LYS A 1 65 ? 32.948 16.189 -10.555 1.00 91.38 65 LYS A C 1
ATOM 511 O O . LYS A 1 65 ? 32.740 16.998 -9.658 1.00 91.38 65 LYS A O 1
ATOM 516 N N . SER A 1 66 ? 32.338 16.261 -11.735 1.00 90.06 66 SER A N 1
ATOM 517 C CA . SER A 1 66 ? 31.441 17.355 -12.109 1.00 90.06 66 SER A CA 1
ATOM 518 C C . SER A 1 66 ? 30.167 17.393 -11.268 1.00 90.06 66 SER A C 1
ATOM 520 O O . SER A 1 66 ? 29.680 18.481 -10.974 1.00 90.06 66 SER A O 1
ATOM 522 N N . ILE A 1 67 ? 29.631 16.243 -10.848 1.00 89.19 67 ILE A N 1
ATOM 523 C CA . ILE A 1 67 ? 28.486 16.189 -9.926 1.00 89.19 67 ILE A CA 1
ATOM 524 C C . ILE A 1 67 ? 28.870 16.749 -8.553 1.00 89.19 67 ILE A C 1
ATOM 526 O O . ILE A 1 67 ? 28.112 17.545 -7.994 1.00 89.19 67 ILE A O 1
ATOM 530 N N . ALA A 1 68 ? 30.044 16.380 -8.029 1.00 89.75 68 ALA A N 1
ATOM 531 C CA . ALA A 1 68 ? 30.540 16.926 -6.769 1.00 89.75 68 ALA A CA 1
ATOM 532 C C . ALA A 1 68 ? 30.740 18.444 -6.856 1.00 89.75 68 ALA A C 1
ATOM 534 O O . ALA A 1 68 ? 30.187 19.179 -6.038 1.00 89.75 68 ALA A O 1
ATOM 535 N N . ASP A 1 69 ? 31.438 18.920 -7.892 1.00 90.12 69 ASP A N 1
ATOM 536 C CA . ASP A 1 69 ? 31.663 20.351 -8.125 1.00 90.12 69 ASP A CA 1
ATOM 537 C C . ASP A 1 69 ? 30.324 21.104 -8.228 1.00 90.12 69 ASP A C 1
ATOM 539 O O . ASP A 1 69 ? 30.152 22.185 -7.664 1.00 90.12 69 ASP A O 1
ATOM 543 N N . LEU A 1 70 ? 29.334 20.520 -8.908 1.00 87.75 70 LEU A N 1
ATOM 544 C CA . LEU A 1 70 ? 27.999 21.094 -9.039 1.00 87.75 70 LEU A CA 1
ATOM 545 C C . LEU A 1 70 ? 27.270 21.207 -7.689 1.00 87.75 70 LEU A C 1
ATOM 547 O O . LEU A 1 70 ? 26.706 22.262 -7.401 1.00 87.75 70 LEU A O 1
ATOM 551 N N . GLN A 1 71 ? 27.263 20.151 -6.869 1.00 86.69 71 GLN A N 1
ATOM 552 C CA . GLN A 1 71 ? 26.614 20.179 -5.551 1.00 86.69 71 GLN A CA 1
ATOM 553 C C . GLN A 1 71 ? 27.306 21.145 -4.586 1.00 86.69 71 GLN A C 1
ATOM 555 O O . GLN A 1 71 ? 26.624 21.870 -3.861 1.00 86.69 71 GLN A O 1
ATOM 560 N N . LEU A 1 72 ? 28.640 21.187 -4.592 1.00 84.75 72 LEU A N 1
ATOM 561 C CA . LEU A 1 72 ? 29.411 22.098 -3.747 1.00 84.75 72 LEU A CA 1
ATOM 562 C C . LEU A 1 72 ? 29.144 23.564 -4.117 1.00 84.75 72 LEU A C 1
ATOM 564 O O . LEU A 1 72 ? 28.881 24.378 -3.234 1.00 84.75 72 LEU A O 1
ATOM 568 N N . ASN A 1 73 ? 29.120 23.887 -5.415 1.00 85.00 73 ASN A N 1
ATOM 569 C CA . ASN A 1 73 ? 28.886 25.251 -5.901 1.00 85.00 73 ASN A CA 1
ATOM 570 C C . ASN A 1 73 ? 27.459 25.766 -5.652 1.00 85.00 73 ASN A C 1
ATOM 572 O O . ASN A 1 73 ? 27.251 26.971 -5.537 1.00 85.00 73 ASN A O 1
ATOM 576 N N . LEU A 1 74 ? 26.465 24.876 -5.588 1.00 78.25 74 LEU A N 1
ATOM 577 C CA . LEU A 1 74 ? 25.062 25.239 -5.352 1.00 78.25 74 LEU A CA 1
ATOM 578 C C . LEU A 1 74 ? 24.684 25.290 -3.858 1.00 78.25 74 LEU A C 1
ATOM 580 O O . LEU A 1 74 ? 23.536 25.591 -3.535 1.00 78.25 74 LEU A O 1
ATOM 584 N N . GLY A 1 75 ? 25.638 25.025 -2.958 1.00 62.00 75 GLY A N 1
ATOM 585 C CA . GLY A 1 75 ? 25.399 24.828 -1.531 1.00 62.00 75 GLY A CA 1
ATOM 586 C C . GLY A 1 75 ? 24.923 23.399 -1.265 1.00 62.00 75 GLY A C 1
ATOM 587 O O . GLY A 1 75 ? 23.824 23.020 -1.660 1.00 62.00 75 GLY A O 1
ATOM 588 N N . ALA A 1 76 ? 25.745 22.603 -0.574 1.00 60.38 76 ALA A N 1
ATOM 589 C CA . ALA A 1 76 ? 25.607 21.151 -0.371 1.00 60.38 76 ALA A CA 1
ATOM 590 C C . ALA A 1 76 ? 24.401 20.689 0.499 1.00 60.38 76 ALA A C 1
ATOM 592 O O . ALA A 1 76 ? 24.461 19.680 1.211 1.00 60.38 76 ALA A O 1
ATOM 593 N N . SER A 1 77 ? 23.293 21.430 0.487 1.00 73.31 77 SER A N 1
ATOM 594 C CA . SER A 1 77 ? 22.108 21.191 1.314 1.00 73.31 77 SER A CA 1
ATOM 595 C C . SER A 1 77 ? 21.100 20.224 0.687 1.00 73.31 77 SER A C 1
ATOM 597 O O . SER A 1 77 ? 20.299 19.650 1.425 1.00 73.31 77 SER A O 1
ATOM 599 N N . VAL A 1 78 ? 21.147 20.011 -0.635 1.00 88.38 78 VAL A N 1
ATOM 600 C CA . VAL A 1 78 ? 20.207 19.140 -1.358 1.00 88.38 78 VAL A CA 1
ATOM 601 C C . VAL A 1 78 ? 20.823 17.767 -1.616 1.00 88.38 78 VAL A C 1
ATOM 603 O O . VAL A 1 78 ? 21.771 17.631 -2.390 1.00 88.38 78 VAL A O 1
ATOM 606 N N . LEU A 1 79 ? 20.244 16.744 -0.989 1.00 92.38 79 LEU A N 1
ATOM 607 C CA . LEU A 1 79 ? 20.608 15.341 -1.184 1.00 92.38 79 LEU A CA 1
ATOM 608 C C . LEU A 1 79 ? 20.184 14.859 -2.582 1.00 92.38 79 LEU A C 1
ATOM 610 O O . LEU A 1 79 ? 19.057 15.119 -3.003 1.00 92.38 79 LEU A O 1
ATOM 614 N N . LEU A 1 80 ? 21.061 14.155 -3.300 1.00 93.12 80 LEU A N 1
ATOM 615 C CA . LEU A 1 80 ? 20.790 13.679 -4.661 1.00 93.12 80 LEU A CA 1
ATOM 616 C C . LEU A 1 80 ? 20.629 12.154 -4.700 1.00 93.12 80 LEU A C 1
ATOM 618 O O . LEU A 1 80 ? 21.587 11.425 -4.476 1.00 93.12 80 LEU A O 1
ATOM 622 N N . ALA A 1 81 ? 19.444 11.663 -5.047 1.00 93.25 81 ALA A N 1
ATOM 623 C CA . ALA A 1 81 ? 19.253 10.260 -5.408 1.00 93.25 81 ALA A CA 1
ATOM 624 C C . ALA A 1 81 ? 19.141 10.128 -6.929 1.00 93.25 81 ALA A C 1
ATOM 626 O O . ALA A 1 81 ? 18.449 10.921 -7.570 1.00 93.25 81 ALA A O 1
ATOM 627 N N . VAL A 1 82 ? 19.800 9.127 -7.509 1.00 91.62 82 VAL A N 1
ATOM 628 C CA . VAL A 1 82 ? 19.740 8.849 -8.950 1.00 91.62 82 VAL A CA 1
ATOM 629 C C . VAL A 1 82 ? 19.239 7.428 -9.171 1.00 91.62 82 VAL A C 1
ATOM 631 O O . VAL A 1 82 ? 19.826 6.486 -8.658 1.00 91.62 82 VAL A O 1
ATOM 634 N N . VAL A 1 83 ? 18.166 7.267 -9.940 1.00 86.25 83 VAL A N 1
ATOM 635 C CA . VAL A 1 83 ? 17.556 5.971 -10.256 1.00 86.25 83 VAL A CA 1
ATOM 636 C C . VAL A 1 83 ? 17.751 5.661 -11.733 1.00 86.25 83 VAL A C 1
ATOM 638 O O . VAL A 1 83 ? 17.417 6.493 -12.574 1.00 86.25 83 VAL A O 1
ATOM 641 N N . GLY A 1 84 ? 18.254 4.476 -12.067 1.00 83.62 84 GLY A N 1
ATOM 642 C CA . GLY A 1 84 ? 18.483 4.041 -13.448 1.00 83.62 84 GLY A CA 1
ATOM 643 C C . GLY A 1 84 ? 18.745 2.537 -13.540 1.00 83.62 84 GLY A C 1
ATOM 644 O O . GLY A 1 84 ? 18.968 1.888 -12.532 1.00 83.62 84 GLY A O 1
ATOM 645 N N . ASN A 1 85 ? 18.722 1.965 -14.742 1.00 74.75 85 ASN A N 1
ATOM 646 C CA . ASN A 1 85 ? 18.979 0.529 -14.930 1.00 74.75 85 ASN A CA 1
ATOM 647 C C . ASN A 1 85 ? 20.458 0.253 -15.225 1.00 74.75 85 ASN A C 1
ATOM 649 O O . ASN A 1 85 ? 21.157 1.120 -15.746 1.00 74.75 85 ASN A O 1
ATOM 653 N N . GLU A 1 86 ? 20.923 -0.971 -14.983 1.00 70.38 86 GLU A N 1
ATOM 654 C CA . GLU A 1 86 ? 22.202 -1.420 -15.544 1.00 70.38 86 GLU A CA 1
ATOM 655 C C . GLU A 1 86 ? 22.126 -1.544 -17.079 1.00 70.38 86 GLU A C 1
ATOM 657 O O . GLU A 1 86 ? 21.057 -1.862 -17.612 1.00 70.38 86 GLU A O 1
ATOM 662 N N . PRO A 1 87 ? 23.233 -1.296 -17.809 1.00 64.19 87 PRO A N 1
ATOM 663 C CA . PRO A 1 87 ? 24.570 -0.924 -17.319 1.00 64.19 87 PRO A CA 1
ATOM 664 C C . PRO A 1 87 ? 24.761 0.592 -17.091 1.00 64.19 87 PRO A C 1
ATOM 666 O O . PRO A 1 87 ? 25.885 1.067 -16.946 1.00 64.19 87 PRO A O 1
ATOM 669 N N . TYR A 1 88 ? 23.687 1.390 -17.116 1.00 67.00 88 TYR A N 1
ATOM 670 C CA . TYR A 1 88 ? 23.767 2.855 -17.173 1.00 67.00 88 TYR A CA 1
ATOM 671 C C . TYR A 1 88 ? 24.273 3.517 -15.889 1.00 67.00 88 TYR A C 1
ATOM 673 O O . TYR A 1 88 ? 24.820 4.616 -15.951 1.00 67.00 88 TYR A O 1
ATOM 681 N N . LEU A 1 89 ? 24.073 2.877 -14.737 1.00 68.88 89 LEU A N 1
ATOM 682 C CA . LEU A 1 89 ? 24.562 3.372 -13.450 1.00 68.88 89 LEU A CA 1
ATOM 683 C C . LEU A 1 89 ? 26.021 3.005 -13.169 1.00 68.88 89 LEU A C 1
ATOM 685 O O . LEU A 1 89 ? 26.531 3.430 -12.135 1.00 68.88 89 LEU A O 1
ATOM 689 N N . ASP A 1 90 ? 26.680 2.293 -14.094 1.00 70.06 90 ASP A N 1
ATOM 690 C CA . ASP A 1 90 ? 27.993 1.673 -13.913 1.00 70.06 90 ASP A CA 1
ATOM 691 C C . ASP A 1 90 ? 27.992 0.651 -12.756 1.00 70.06 90 ASP A C 1
ATOM 693 O O . ASP A 1 90 ? 27.952 1.072 -11.599 1.00 70.06 90 ASP A O 1
ATOM 697 N N . PRO A 1 91 ? 28.083 -0.669 -13.018 1.00 69.81 91 PRO A N 1
ATOM 698 C CA . PRO A 1 91 ? 28.064 -1.702 -11.977 1.00 69.81 91 PRO A CA 1
ATOM 699 C C . PRO A 1 91 ? 29.065 -1.479 -10.835 1.00 69.81 91 PRO A C 1
ATOM 701 O O . PRO A 1 91 ? 28.755 -1.792 -9.687 1.00 69.81 91 PRO A O 1
ATOM 704 N N . ASP A 1 92 ? 30.223 -0.879 -11.128 1.00 79.12 92 ASP A N 1
ATOM 705 C CA . ASP A 1 92 ? 31.281 -0.613 -10.144 1.00 79.12 92 ASP A CA 1
ATOM 706 C C . ASP A 1 92 ? 31.035 0.669 -9.336 1.00 79.12 92 ASP A C 1
ATOM 708 O O . ASP A 1 92 ? 31.784 0.993 -8.413 1.00 79.12 92 ASP A O 1
ATOM 712 N N . ARG A 1 93 ? 29.997 1.434 -9.699 1.00 84.69 93 ARG A N 1
ATOM 713 C CA . ARG A 1 93 ? 29.616 2.713 -9.083 1.00 84.69 93 ARG A CA 1
ATOM 714 C C . ARG A 1 93 ? 30.790 3.688 -8.995 1.00 84.69 93 ARG A C 1
ATOM 716 O O . ARG A 1 93 ? 30.874 4.507 -8.078 1.00 84.69 93 ARG A O 1
ATOM 723 N N . PHE A 1 94 ? 31.690 3.655 -9.978 1.00 84.94 94 PHE A N 1
ATOM 724 C CA . PHE A 1 94 ? 32.944 4.399 -9.929 1.00 84.94 94 PHE A CA 1
ATOM 725 C C . PHE A 1 94 ? 32.706 5.913 -9.878 1.00 84.94 94 PHE A C 1
ATOM 727 O O . PHE A 1 94 ? 33.317 6.622 -9.080 1.00 84.94 94 PHE A O 1
ATOM 734 N N . GLY A 1 95 ? 31.762 6.414 -10.680 1.00 86.56 95 GLY A N 1
ATOM 735 C CA . GLY A 1 95 ? 31.367 7.825 -10.654 1.00 86.56 95 GLY A CA 1
ATOM 736 C C . GLY A 1 95 ? 30.755 8.260 -9.314 1.00 86.56 95 GLY A C 1
ATOM 737 O O . GLY A 1 95 ? 31.055 9.355 -8.838 1.00 86.56 95 GLY A O 1
ATOM 738 N N . GLU A 1 96 ? 29.951 7.401 -8.675 1.00 90.56 96 GLU A N 1
ATOM 739 C CA . GLU A 1 96 ? 29.397 7.652 -7.334 1.00 90.56 96 GLU A CA 1
ATOM 740 C C . GLU A 1 96 ? 30.518 7.741 -6.295 1.00 90.56 96 GLU A C 1
ATOM 742 O O . GLU A 1 96 ? 30.591 8.723 -5.557 1.00 90.56 96 GLU A O 1
ATOM 747 N N . MET A 1 97 ? 31.439 6.774 -6.294 1.00 90.81 97 MET A N 1
ATOM 748 C CA . MET A 1 97 ? 32.600 6.769 -5.404 1.00 90.81 97 MET A CA 1
ATOM 749 C C . MET A 1 97 ? 33.440 8.046 -5.562 1.00 90.81 97 MET A C 1
ATOM 751 O O . MET A 1 97 ? 33.813 8.673 -4.569 1.00 90.81 97 MET A O 1
ATOM 755 N N . VAL A 1 98 ? 33.720 8.467 -6.802 1.00 90.44 98 VAL A N 1
ATOM 756 C CA . VAL A 1 98 ? 34.463 9.708 -7.078 1.00 90.44 98 VAL A CA 1
ATOM 757 C C . VAL A 1 98 ? 33.719 10.932 -6.541 1.00 90.44 98 VAL A C 1
ATOM 759 O O . VAL A 1 98 ? 34.355 11.813 -5.960 1.00 90.44 98 VAL A O 1
ATOM 762 N N . ALA A 1 99 ? 32.397 11.001 -6.717 1.00 90.38 99 ALA A N 1
ATOM 763 C CA . ALA A 1 99 ? 31.595 12.114 -6.222 1.00 90.38 99 ALA A CA 1
ATOM 764 C C . ALA A 1 99 ? 31.606 12.178 -4.684 1.00 90.38 99 ALA A C 1
ATOM 766 O O . ALA A 1 99 ? 31.885 13.234 -4.111 1.00 90.38 99 ALA A O 1
ATOM 767 N N . LEU A 1 100 ? 31.361 11.047 -4.014 1.00 91.00 100 LEU A N 1
ATOM 768 C CA . LEU A 1 100 ? 31.337 10.943 -2.551 1.00 91.00 100 LEU A CA 1
ATOM 769 C C . LEU A 1 100 ? 32.684 11.320 -1.923 1.00 91.00 100 LEU A C 1
ATOM 771 O O . LEU A 1 100 ? 32.723 12.136 -1.003 1.00 91.00 100 LEU A O 1
ATOM 775 N N . ASN A 1 101 ? 33.797 10.825 -2.477 1.00 92.25 101 ASN A N 1
ATOM 776 C CA . ASN A 1 101 ? 35.153 11.165 -2.018 1.00 92.25 101 ASN A CA 1
ATOM 777 C C . ASN A 1 101 ? 35.492 12.657 -2.172 1.00 92.25 101 ASN A C 1
ATOM 779 O O . ASN A 1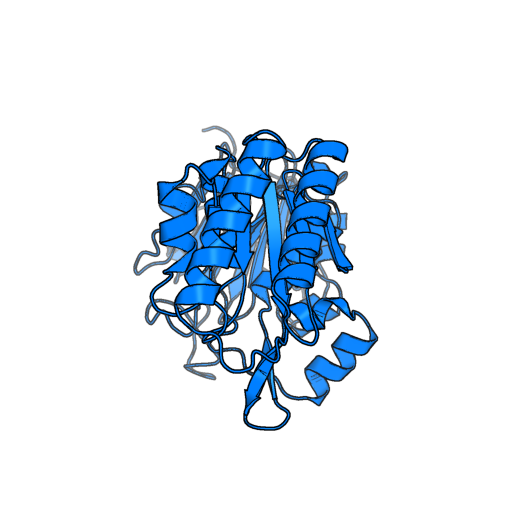 101 ? 36.432 13.151 -1.553 1.00 92.25 101 ASN A O 1
ATOM 783 N N . ARG A 1 102 ? 34.732 13.385 -2.997 1.00 92.44 102 ARG A N 1
ATOM 784 C CA . ARG A 1 102 ? 34.856 14.832 -3.204 1.00 92.44 102 ARG A CA 1
ATOM 785 C C . ARG A 1 102 ? 33.847 15.645 -2.387 1.00 92.44 102 ARG A C 1
ATOM 787 O O . ARG A 1 102 ? 33.765 16.852 -2.577 1.00 92.44 102 ARG A O 1
ATOM 794 N N . GLY A 1 103 ? 33.096 15.019 -1.479 1.00 88.44 103 GLY A N 1
ATOM 795 C CA . GLY A 1 103 ? 32.143 15.700 -0.597 1.00 88.44 103 GLY A CA 1
ATOM 796 C C . GLY A 1 103 ? 30.741 15.885 -1.183 1.00 88.44 103 GLY A C 1
ATOM 797 O O . GLY A 1 103 ? 29.935 16.621 -0.611 1.00 88.44 103 GLY A O 1
ATOM 798 N N . ALA A 1 104 ? 30.426 15.225 -2.304 1.00 90.06 104 ALA A N 1
ATOM 799 C CA . ALA A 1 104 ? 29.055 15.136 -2.796 1.00 90.06 104 ALA A CA 1
ATOM 800 C C . ALA A 1 104 ? 28.158 14.398 -1.788 1.00 90.06 104 ALA A C 1
ATOM 802 O O . ALA A 1 104 ? 28.616 13.557 -1.014 1.00 90.06 104 ALA A O 1
ATOM 803 N N . ARG A 1 105 ? 26.852 14.674 -1.830 1.00 91.19 105 ARG A N 1
ATOM 804 C CA . ARG A 1 105 ? 25.844 13.987 -1.010 1.00 91.19 105 ARG A CA 1
ATOM 805 C C . ARG A 1 105 ? 24.816 13.351 -1.923 1.00 91.19 105 ARG A C 1
ATOM 807 O O . ARG A 1 105 ? 23.901 14.027 -2.402 1.00 91.19 105 ARG A O 1
ATOM 814 N N . GLY A 1 106 ? 24.950 12.054 -2.151 1.00 91.69 106 GLY A N 1
ATOM 815 C CA . GLY A 1 106 ? 24.037 11.338 -3.020 1.00 91.69 106 GLY A CA 1
ATOM 816 C C . GLY A 1 106 ? 24.271 9.839 -3.055 1.00 91.69 106 GLY A C 1
ATOM 817 O O . GLY A 1 106 ? 25.237 9.353 -2.478 1.00 91.69 106 GLY A O 1
ATOM 818 N N . LYS A 1 107 ? 23.370 9.119 -3.719 1.00 92.75 107 LYS A N 1
ATOM 819 C CA . LYS A 1 107 ? 23.488 7.679 -3.959 1.00 92.75 107 LYS A CA 1
ATOM 820 C C . LYS A 1 107 ? 22.711 7.280 -5.213 1.00 92.75 107 LYS A C 1
ATOM 822 O O . LYS A 1 107 ? 21.701 7.907 -5.550 1.00 92.75 107 LYS A O 1
ATOM 827 N N . THR A 1 108 ? 23.189 6.261 -5.913 1.00 90.88 108 THR A N 1
ATOM 828 C CA . THR A 1 108 ? 22.528 5.684 -7.086 1.00 90.88 108 THR A CA 1
ATOM 829 C C . THR A 1 108 ? 21.773 4.396 -6.734 1.00 90.88 108 THR A C 1
ATOM 831 O O . THR A 1 108 ? 22.153 3.664 -5.819 1.00 90.88 108 THR A O 1
ATOM 834 N N . PHE A 1 109 ? 20.689 4.110 -7.457 1.00 86.38 109 PHE A N 1
ATOM 835 C CA . PHE A 1 109 ? 19.792 2.982 -7.194 1.00 86.38 109 PHE A CA 1
ATOM 836 C C . PHE A 1 109 ? 19.242 2.389 -8.486 1.00 86.38 109 PHE A C 1
ATOM 838 O O . PHE A 1 109 ? 18.881 3.122 -9.405 1.00 86.38 109 PHE A O 1
ATOM 845 N N . ILE A 1 110 ? 19.089 1.068 -8.522 1.00 80.62 110 ILE A N 1
ATOM 846 C CA . ILE A 1 110 ? 18.384 0.386 -9.619 1.00 80.62 110 ILE A CA 1
ATOM 847 C C . ILE A 1 110 ? 16.866 0.370 -9.433 1.00 80.62 110 ILE A C 1
ATOM 849 O O . ILE A 1 110 ? 16.121 0.177 -10.391 1.00 80.62 110 ILE A O 1
ATOM 853 N N . ASP A 1 111 ? 16.402 0.604 -8.205 1.00 70.56 111 ASP A N 1
ATOM 854 C CA . ASP A 1 111 ? 14.991 0.629 -7.857 1.00 70.56 111 ASP A CA 1
ATOM 855 C C . ASP A 1 111 ? 14.599 1.969 -7.218 1.00 70.56 111 ASP A C 1
ATOM 857 O O . ASP A 1 111 ? 15.276 2.512 -6.341 1.00 70.56 111 ASP A O 1
ATOM 861 N N . ARG A 1 112 ? 13.479 2.528 -7.685 1.00 77.50 112 ARG A N 1
ATOM 862 C CA . ARG A 1 112 ? 12.980 3.827 -7.219 1.00 77.50 112 ARG A CA 1
ATOM 863 C C . ARG A 1 112 ? 12.549 3.781 -5.756 1.00 77.50 112 ARG A C 1
ATOM 865 O O . ARG A 1 112 ? 12.731 4.768 -5.052 1.00 77.50 112 ARG A O 1
ATOM 872 N N . ILE A 1 113 ? 11.945 2.680 -5.315 1.00 60.50 113 ILE A N 1
ATOM 873 C CA . ILE A 1 113 ? 11.421 2.563 -3.954 1.00 60.50 113 ILE A CA 1
ATOM 874 C C . ILE A 1 113 ? 12.592 2.592 -2.972 1.00 60.50 113 ILE A C 1
ATOM 876 O O . ILE A 1 113 ? 12.546 3.341 -2.003 1.00 60.50 113 ILE A O 1
ATOM 880 N N . GLU A 1 114 ? 13.676 1.869 -3.257 1.00 67.81 114 GLU A N 1
ATOM 881 C CA . GLU A 1 114 ? 14.902 1.914 -2.446 1.00 67.81 114 GLU A CA 1
ATOM 882 C C . GLU A 1 114 ? 15.510 3.321 -2.359 1.00 67.81 114 GLU A C 1
ATOM 884 O O . GLU A 1 114 ? 15.942 3.748 -1.285 1.00 67.81 114 GLU A O 1
ATOM 889 N N . ALA A 1 115 ? 15.496 4.066 -3.468 1.00 79.62 115 ALA A N 1
ATOM 890 C CA . ALA A 1 115 ? 15.974 5.444 -3.502 1.00 79.62 115 ALA A CA 1
ATOM 891 C C . ALA A 1 115 ? 15.134 6.380 -2.624 1.00 79.62 115 ALA A C 1
ATOM 893 O O . ALA A 1 115 ? 15.686 7.192 -1.880 1.00 79.62 115 ALA A O 1
ATOM 894 N N . GLU A 1 116 ? 13.804 6.265 -2.697 1.00 73.06 116 GLU A N 1
ATOM 895 C CA . GLU A 1 116 ? 12.888 7.032 -1.847 1.00 73.06 116 GLU A CA 1
ATOM 896 C C . GLU A 1 116 ? 13.102 6.694 -0.364 1.00 73.06 116 GLU A C 1
ATOM 898 O O . GLU A 1 116 ? 13.211 7.618 0.443 1.00 73.06 116 GLU A O 1
ATOM 903 N N . ARG A 1 117 ? 13.301 5.411 -0.018 1.00 65.88 117 ARG A N 1
ATOM 904 C CA . ARG A 1 117 ? 13.603 5.002 1.365 1.00 65.88 117 ARG A CA 1
ATOM 905 C C . ARG A 1 117 ? 14.871 5.620 1.911 1.00 65.88 117 ARG A C 1
ATOM 907 O O . ARG A 1 117 ? 14.905 6.155 3.019 1.00 65.88 117 ARG A O 1
ATOM 914 N N . TRP A 1 118 ? 15.937 5.544 1.123 1.00 83.62 118 TRP A N 1
ATOM 915 C CA . TRP A 1 118 ? 17.215 6.113 1.511 1.00 83.62 118 TRP A CA 1
ATOM 916 C C . TRP A 1 118 ? 17.110 7.629 1.700 1.00 83.62 118 TRP A C 1
ATOM 918 O O . TRP A 1 118 ? 17.614 8.148 2.695 1.00 83.62 118 TRP A O 1
ATOM 928 N N . LEU A 1 119 ? 16.409 8.344 0.810 1.00 83.75 119 LEU A N 1
ATOM 929 C CA . LEU A 1 119 ? 16.148 9.775 0.989 1.00 83.75 119 LEU A CA 1
ATOM 930 C C . LEU A 1 119 ? 15.411 10.052 2.302 1.00 83.75 119 LEU A C 1
ATOM 932 O O . LEU A 1 119 ? 15.825 10.938 3.048 1.00 83.75 119 LEU A O 1
ATOM 936 N N . SER A 1 120 ? 14.356 9.297 2.605 1.00 76.12 120 SER A N 1
ATOM 937 C CA . SER A 1 120 ? 13.607 9.446 3.851 1.00 76.12 120 SER A CA 1
ATOM 938 C C . SER A 1 120 ? 14.486 9.247 5.089 1.00 76.12 120 SER A C 1
ATOM 940 O O . SER A 1 120 ? 14.508 10.119 5.962 1.00 76.12 120 SER A O 1
ATOM 942 N N . GLN A 1 121 ? 15.297 8.185 5.116 1.00 78.12 121 GLN A N 1
ATOM 943 C CA . GLN A 1 121 ? 16.245 7.916 6.201 1.00 78.12 121 GLN A CA 1
ATOM 944 C C . GLN A 1 121 ? 17.268 9.051 6.370 1.00 78.12 121 GLN A C 1
ATOM 946 O O . GLN A 1 121 ? 17.479 9.549 7.474 1.00 78.12 121 GLN A O 1
ATOM 951 N N . GLN A 1 122 ? 17.893 9.501 5.277 1.00 87.50 122 GLN A N 1
ATOM 952 C CA . GLN A 1 122 ? 18.916 10.553 5.319 1.00 87.50 122 GLN A CA 1
ATOM 953 C C . GLN A 1 122 ? 18.367 11.922 5.729 1.00 87.50 122 GLN A C 1
ATOM 955 O O . GLN A 1 122 ? 19.101 12.770 6.238 1.00 87.50 122 GLN A O 1
ATOM 960 N N . LEU A 1 123 ? 17.082 12.163 5.480 1.00 83.75 123 LEU A N 1
ATOM 961 C CA . LEU A 1 123 ? 16.408 13.400 5.848 1.00 83.75 123 LEU A CA 1
ATOM 962 C C . LEU A 1 123 ? 15.821 13.367 7.265 1.00 83.75 123 LEU A C 1
ATOM 964 O O . LEU A 1 123 ? 15.224 14.365 7.677 1.00 83.75 123 LEU A O 1
ATOM 968 N N . GLY A 1 124 ? 15.985 12.257 7.997 1.00 74.75 124 GLY A N 1
ATOM 969 C CA . GLY A 1 124 ? 15.361 12.057 9.304 1.00 74.75 124 GLY A CA 1
ATOM 970 C C . GLY A 1 124 ? 13.836 12.112 9.230 1.00 74.75 124 GLY A C 1
ATOM 971 O O . GLY A 1 124 ? 13.183 12.470 10.207 1.00 74.75 124 GLY A O 1
ATOM 972 N N . LEU A 1 125 ? 13.272 11.831 8.051 1.00 65.25 125 LEU A N 1
ATOM 973 C CA . LEU A 1 125 ? 11.840 11.638 7.915 1.00 65.25 125 LEU A CA 1
ATOM 974 C C . LEU A 1 125 ? 11.515 10.307 8.572 1.00 65.25 125 LEU A C 1
ATOM 976 O O . LEU A 1 125 ? 12.285 9.352 8.465 1.00 65.25 125 LEU A O 1
ATOM 980 N N . SER A 1 126 ? 10.371 10.242 9.236 1.00 52.47 126 SER A N 1
ATOM 981 C CA . SER A 1 126 ? 9.829 8.992 9.744 1.00 52.47 126 SER A CA 1
ATOM 982 C C . SER A 1 126 ? 9.376 8.111 8.577 1.00 52.47 126 SER A C 1
ATOM 984 O O . SER A 1 126 ? 8.189 7.899 8.365 1.00 52.47 126 SER A O 1
ATOM 986 N N . GLU A 1 127 ? 10.323 7.574 7.814 1.00 50.94 127 GLU A N 1
ATOM 987 C CA . GLU A 1 127 ? 10.192 6.214 7.320 1.00 50.94 127 GLU A CA 1
ATOM 988 C C . GLU A 1 127 ? 10.736 5.294 8.398 1.00 50.94 127 GLU A C 1
ATOM 990 O O . GLU A 1 127 ? 11.857 4.800 8.350 1.00 50.94 127 GLU A O 1
ATOM 995 N N . VAL A 1 128 ? 9.911 5.094 9.411 1.00 45.25 128 VAL A N 1
ATOM 996 C CA . VAL A 1 128 ? 10.010 3.902 10.225 1.00 45.25 128 VAL A CA 1
ATOM 997 C C . VAL A 1 128 ? 8.636 3.285 10.047 1.00 45.25 128 VAL A C 1
ATOM 999 O O . VAL A 1 128 ? 7.671 3.680 10.701 1.00 45.25 128 VAL A O 1
ATOM 1002 N N . LEU A 1 129 ? 8.530 2.349 9.089 1.00 45.09 129 LEU A N 1
ATOM 1003 C CA . LEU A 1 129 ? 7.734 1.159 9.384 1.00 45.09 129 LEU A CA 1
ATOM 1004 C C . LEU A 1 129 ? 8.170 0.811 10.806 1.00 45.09 129 LEU A C 1
ATOM 1006 O O . LEU A 1 129 ? 9.374 0.612 10.982 1.00 45.09 129 LEU A O 1
ATOM 1010 N N . PRO A 1 130 ? 7.293 0.884 11.820 1.00 44.38 130 PRO A N 1
ATOM 1011 C CA . PRO A 1 130 ? 7.702 0.506 13.167 1.00 44.38 130 PRO A CA 1
ATOM 1012 C C . PRO A 1 130 ? 8.425 -0.838 13.077 1.00 44.38 130 PRO A C 1
ATOM 1014 O O . PRO A 1 130 ? 8.054 -1.616 12.205 1.00 44.38 130 PRO A O 1
ATOM 1017 N N . ASP A 1 131 ? 9.428 -1.126 13.905 1.00 36.38 131 ASP A N 1
ATOM 1018 C CA . ASP A 1 131 ? 10.275 -2.322 13.716 1.00 36.38 131 ASP A CA 1
ATOM 1019 C C . ASP A 1 131 ? 9.455 -3.614 13.467 1.00 36.38 131 ASP A C 1
ATOM 1021 O O . ASP A 1 131 ? 9.820 -4.452 12.645 1.00 36.38 131 ASP A O 1
ATOM 1025 N N . TRP A 1 132 ? 8.251 -3.697 14.050 1.00 43.41 132 TRP A N 1
ATOM 1026 C CA . TRP A 1 132 ? 7.268 -4.760 13.825 1.00 43.41 132 TRP A CA 1
ATOM 1027 C C . TRP A 1 132 ? 6.746 -4.921 12.379 1.00 43.41 132 TRP A C 1
ATOM 1029 O O . TRP A 1 132 ? 6.350 -6.014 11.989 1.00 43.41 132 TRP A O 1
ATOM 1039 N N . ALA A 1 133 ? 6.703 -3.867 11.563 1.00 45.03 133 ALA A N 1
ATOM 1040 C CA . ALA A 1 133 ? 6.224 -3.904 10.176 1.00 45.03 133 ALA A CA 1
ATOM 1041 C C . ALA A 1 133 ? 7.265 -4.481 9.205 1.00 45.03 133 ALA A C 1
ATOM 1043 O O . ALA A 1 133 ? 6.926 -4.804 8.064 1.00 45.03 133 ALA A O 1
ATOM 1044 N N . LEU A 1 134 ? 8.522 -4.583 9.643 1.00 46.09 134 LEU A N 1
ATOM 1045 C CA . LEU A 1 134 ? 9.620 -5.176 8.884 1.00 46.09 134 LEU A CA 1
ATOM 1046 C C . LEU A 1 134 ? 9.821 -6.662 9.215 1.00 46.09 134 LEU A C 1
ATOM 1048 O O . LEU A 1 134 ? 10.398 -7.385 8.405 1.00 46.09 134 LEU A O 1
ATOM 1052 N N . GLU A 1 135 ? 9.312 -7.135 10.353 1.00 49.59 135 GLU A N 1
ATOM 1053 C CA . GLU A 1 135 ? 9.406 -8.535 10.762 1.00 49.59 135 GLU A CA 1
ATOM 1054 C C . GLU A 1 135 ? 8.133 -9.306 10.402 1.00 49.59 135 GLU A C 1
ATOM 1056 O O . GLU A 1 135 ? 7.134 -9.302 11.122 1.00 49.59 135 GLU A O 1
ATOM 1061 N N . ILE A 1 136 ? 8.1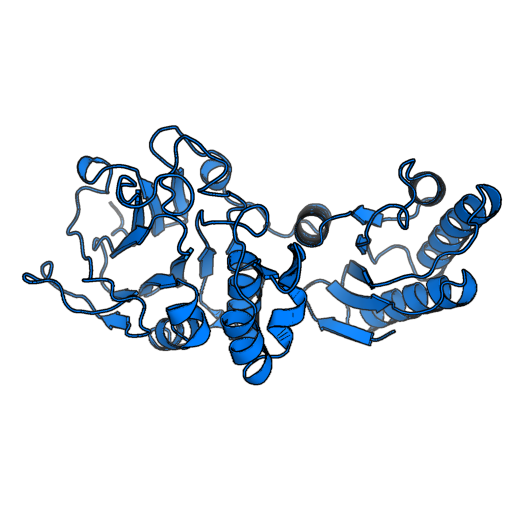74 -10.018 9.276 1.00 56.66 136 ILE A N 1
ATOM 1062 C CA . ILE A 1 136 ? 7.191 -11.068 9.009 1.00 56.66 136 ILE A CA 1
ATOM 1063 C C . ILE A 1 136 ? 7.576 -12.287 9.819 1.00 56.66 136 ILE A C 1
ATOM 1065 O O . ILE A 1 136 ? 8.585 -12.941 9.561 1.00 56.66 136 ILE A O 1
ATOM 1069 N N . GLN A 1 137 ? 6.724 -12.614 10.772 1.00 63.06 137 GLN A N 1
ATOM 1070 C CA . GLN A 1 137 ? 6.799 -13.847 11.525 1.00 63.06 137 GLN A CA 1
ATOM 1071 C C . GLN A 1 137 ? 6.072 -14.960 10.752 1.00 63.06 137 GLN A C 1
ATOM 1073 O O . GLN A 1 137 ? 5.255 -14.673 9.869 1.00 63.06 137 GLN A O 1
ATOM 1078 N N . PRO A 1 138 ? 6.311 -16.242 11.079 1.00 58.94 138 PRO A N 1
ATOM 1079 C CA . PRO A 1 138 ? 5.608 -17.365 10.450 1.00 58.94 138 PRO A CA 1
ATOM 1080 C C . PRO A 1 138 ? 4.078 -17.225 10.472 1.00 58.94 138 PRO A C 1
ATOM 1082 O O . PRO A 1 138 ? 3.398 -17.665 9.547 1.00 58.94 138 PRO A O 1
ATOM 1085 N N . ASN A 1 139 ? 3.546 -16.541 11.487 1.00 64.94 139 ASN A N 1
ATOM 1086 C CA . ASN A 1 139 ? 2.112 -16.342 11.679 1.00 64.94 139 ASN A CA 1
ATOM 1087 C C . ASN A 1 139 ? 1.606 -14.990 11.140 1.00 64.94 139 ASN A C 1
ATOM 1089 O O . ASN A 1 139 ? 0.430 -14.676 11.293 1.00 64.94 139 ASN A O 1
ATOM 1093 N N . GLY A 1 140 ? 2.463 -14.206 10.476 1.00 75.50 140 GLY A N 1
ATOM 1094 C CA . GLY A 1 140 ? 2.142 -12.902 9.896 1.00 75.50 140 GLY A CA 1
ATOM 1095 C C . GLY A 1 140 ? 2.904 -11.739 10.540 1.00 75.50 140 GLY A C 1
ATOM 1096 O O . GLY A 1 140 ? 4.014 -11.912 11.029 1.00 75.50 140 GLY A O 1
ATOM 1097 N N . TRP A 1 141 ? 2.340 -10.534 10.499 1.00 80.56 141 TRP A N 1
ATOM 1098 C CA . TRP A 1 141 ? 2.926 -9.323 11.091 1.00 80.56 141 TRP A CA 1
ATOM 1099 C C . TRP A 1 141 ? 1.833 -8.547 11.813 1.00 80.56 141 TRP A C 1
ATOM 1101 O O . TRP A 1 141 ? 0.677 -8.564 11.398 1.00 80.56 141 TRP A O 1
ATOM 1111 N N . HIS A 1 142 ? 2.162 -7.839 12.881 1.00 80.75 142 HIS A N 1
ATOM 1112 C CA . HIS A 1 142 ? 1.187 -6.999 13.564 1.00 80.75 142 HIS A CA 1
ATOM 1113 C C . HIS A 1 142 ? 1.868 -5.841 14.260 1.00 80.75 142 HIS A C 1
ATOM 1115 O O . HIS A 1 142 ? 3.063 -5.865 14.528 1.00 80.75 142 HIS A O 1
ATOM 1121 N N . GLY A 1 143 ? 1.075 -4.831 14.575 1.00 76.31 143 GLY A N 1
ATOM 1122 C CA . GLY A 1 143 ? 1.586 -3.548 14.973 1.00 76.31 143 GLY A CA 1
ATOM 1123 C C . GLY A 1 143 ? 0.639 -2.725 15.801 1.00 76.31 143 GLY A C 1
ATOM 1124 O O . GLY A 1 143 ? -0.576 -2.904 15.735 1.00 76.31 143 GLY A O 1
ATOM 1125 N N . GLN A 1 144 ? 1.217 -1.797 16.557 1.00 79.19 144 GLN A N 1
ATOM 1126 C CA . GLN A 1 144 ? 0.474 -0.830 17.347 1.00 79.19 144 GLN A CA 1
ATOM 1127 C C . GLN A 1 144 ? 1.013 0.588 17.132 1.00 79.19 144 GLN A C 1
ATOM 1129 O O . GLN A 1 144 ? 2.222 0.817 17.174 1.00 79.19 144 GLN A O 1
ATOM 1134 N N . ILE A 1 145 ? 0.102 1.533 16.895 1.00 75.38 145 ILE A N 1
ATOM 1135 C CA . ILE A 1 145 ? 0.358 2.964 16.711 1.00 75.38 145 ILE A CA 1
ATOM 1136 C C . ILE A 1 145 ? -0.670 3.721 17.556 1.00 75.38 145 ILE A C 1
ATOM 1138 O O . ILE A 1 145 ? -1.816 3.908 17.149 1.00 75.38 145 ILE A O 1
ATOM 1142 N N . GLY A 1 146 ? -0.278 4.134 18.762 1.00 81.50 146 GLY A N 1
ATOM 1143 C CA . GLY A 1 146 ? -1.215 4.727 19.717 1.00 81.50 146 GLY A CA 1
ATOM 1144 C C . GLY A 1 146 ? -2.325 3.742 20.100 1.00 81.50 146 GLY A C 1
ATOM 1145 O O . GLY A 1 146 ? -2.045 2.664 20.628 1.00 81.50 146 GLY A O 1
ATOM 1146 N N . ASP A 1 147 ? -3.580 4.114 19.838 1.00 85.88 147 ASP A N 1
ATOM 1147 C CA . ASP A 1 147 ? -4.753 3.258 20.043 1.00 85.88 147 ASP A CA 1
ATOM 1148 C C . ASP A 1 147 ? -5.114 2.402 18.816 1.00 85.88 147 ASP A C 1
ATOM 1150 O O . ASP A 1 147 ? -6.072 1.636 18.870 1.00 85.88 147 ASP A O 1
ATOM 1154 N N . ILE A 1 148 ? -4.348 2.478 17.727 1.00 90.06 148 ILE A N 1
ATOM 1155 C CA . ILE A 1 148 ? -4.542 1.647 16.537 1.00 90.06 148 ILE A CA 1
ATOM 1156 C C . ILE A 1 148 ? -3.706 0.379 16.656 1.00 90.06 148 ILE A C 1
ATOM 1158 O O . ILE A 1 148 ? -2.491 0.451 16.814 1.00 90.06 148 ILE A O 1
ATOM 1162 N N . GLN A 1 149 ? -4.345 -0.777 16.520 1.00 91.06 149 GLN A N 1
ATOM 1163 C CA . GLN A 1 149 ? -3.694 -2.067 16.328 1.00 91.06 149 GLN A CA 1
ATOM 1164 C C . GLN A 1 149 ? -4.043 -2.578 14.926 1.00 91.06 149 GLN A C 1
ATOM 1166 O O . GLN A 1 149 ? -5.207 -2.551 14.531 1.00 91.06 149 GLN A O 1
ATOM 1171 N N . LEU A 1 150 ? -3.057 -3.028 14.156 1.00 92.06 150 LEU A N 1
ATOM 1172 C CA . LEU A 1 150 ? -3.261 -3.496 12.783 1.00 92.06 150 LEU A CA 1
ATOM 1173 C C . LEU A 1 150 ? -2.282 -4.614 12.424 1.00 92.06 150 LEU A C 1
ATOM 1175 O O . LEU A 1 150 ? -1.274 -4.784 13.107 1.00 92.06 150 LEU A O 1
ATOM 1179 N N . GLY A 1 151 ? -2.558 -5.381 11.376 1.00 90.25 151 GLY A N 1
ATOM 1180 C CA . GLY A 1 151 ? -1.679 -6.483 11.002 1.00 90.25 151 GLY A CA 1
ATOM 1181 C C . GLY A 1 151 ? -2.244 -7.434 9.964 1.00 90.25 151 GLY A C 1
ATOM 1182 O O . GLY A 1 151 ? -3.293 -7.204 9.370 1.00 90.25 151 GLY A O 1
ATOM 1183 N N . CYS A 1 152 ? -1.541 -8.541 9.785 1.00 90.00 152 CYS A N 1
ATOM 1184 C CA . CYS A 1 152 ? -1.931 -9.701 9.010 1.00 90.00 152 CYS A CA 1
ATOM 1185 C C . CYS A 1 152 ? -1.631 -10.963 9.813 1.00 90.00 152 CYS A C 1
ATOM 1187 O O . CYS A 1 152 ? -0.521 -11.111 10.311 1.00 90.00 152 CYS A O 1
ATOM 1189 N N . VAL A 1 153 ? -2.589 -11.882 9.874 1.00 88.81 153 VAL A N 1
ATOM 1190 C CA . VAL A 1 153 ? -2.453 -13.196 10.512 1.00 88.81 153 VAL A CA 1
ATOM 1191 C C . VAL A 1 153 ? -2.889 -14.312 9.570 1.00 88.81 153 VAL A C 1
ATOM 1193 O O . VAL A 1 153 ? -3.683 -14.089 8.648 1.00 88.81 153 VAL A O 1
ATOM 1196 N N . GLN A 1 154 ? -2.396 -15.529 9.789 1.00 83.69 154 GLN A N 1
ATOM 1197 C CA . GLN A 1 154 ? -2.775 -16.674 8.959 1.00 83.69 154 GLN A CA 1
ATOM 1198 C C . GLN A 1 154 ? -4.156 -17.210 9.351 1.00 83.69 154 GLN A C 1
ATOM 1200 O O . GLN A 1 154 ? -4.968 -17.551 8.484 1.00 83.69 154 GLN A O 1
ATOM 1205 N N . THR A 1 155 ? -4.495 -17.214 10.643 1.00 75.25 155 THR A N 1
ATOM 1206 C CA . THR A 1 155 ? -5.715 -17.866 11.145 1.00 75.25 155 THR A CA 1
ATOM 1207 C C . THR A 1 155 ? -6.630 -16.922 11.936 1.00 75.25 155 THR A C 1
ATOM 1209 O O . THR A 1 155 ? -6.214 -15.880 12.424 1.00 75.25 155 THR A O 1
ATOM 1212 N N . TRP A 1 156 ? -7.928 -17.250 12.015 1.00 72.56 156 TRP A N 1
ATOM 1213 C CA . TRP A 1 156 ? -8.913 -16.450 12.767 1.00 72.56 156 TRP A CA 1
ATOM 1214 C C . TRP A 1 156 ? -8.640 -16.371 14.280 1.00 72.56 156 TRP A C 1
ATOM 1216 O O . TRP A 1 156 ? -8.830 -15.288 14.828 1.00 72.56 156 TRP A O 1
ATOM 1226 N N . PRO A 1 157 ? -8.185 -17.450 14.955 1.00 75.81 157 PRO A N 1
ATOM 1227 C CA . PRO A 1 157 ? -7.876 -17.408 16.386 1.00 75.81 157 PRO A CA 1
ATOM 1228 C C . PRO A 1 157 ? -6.759 -16.431 16.779 1.00 75.81 157 PRO A C 1
ATOM 1230 O O . PRO A 1 157 ? -6.621 -16.121 17.954 1.00 75.81 157 PRO A O 1
ATOM 1233 N N . GLU A 1 158 ? -5.962 -15.955 15.819 1.00 82.06 158 GLU A N 1
ATOM 1234 C CA . GLU A 1 158 ? -4.857 -15.015 16.058 1.00 82.06 158 GLU A CA 1
ATOM 1235 C C . GLU A 1 158 ? -5.292 -13.541 15.998 1.00 82.06 158 GLU A C 1
ATOM 1237 O O . GLU A 1 158 ? -4.501 -12.647 16.302 1.00 82.06 158 GLU A O 1
ATOM 1242 N N . LEU A 1 159 ? -6.537 -13.260 15.599 1.00 87.81 159 LEU A N 1
ATOM 1243 C CA . LEU A 1 159 ? -7.069 -11.900 15.624 1.00 87.81 159 LEU A CA 1
ATOM 1244 C C . LEU A 1 159 ? -7.341 -11.430 17.059 1.00 87.81 159 LEU A C 1
ATOM 1246 O O . LEU A 1 159 ? -7.566 -12.253 17.948 1.00 87.81 159 LEU A O 1
ATOM 1250 N N . PRO A 1 160 ? -7.389 -10.104 17.294 1.00 89.00 160 PRO A N 1
ATOM 1251 C CA . PRO A 1 160 ? -7.825 -9.575 18.579 1.00 89.00 160 PRO A CA 1
ATOM 1252 C C . PRO A 1 160 ? -9.180 -10.159 19.001 1.00 89.00 160 PRO A C 1
ATOM 1254 O O . PRO A 1 160 ? -10.113 -10.204 18.193 1.00 89.00 160 PRO A O 1
ATOM 1257 N N . ASP A 1 161 ? -9.284 -10.562 20.271 1.00 91.31 161 ASP A N 1
ATOM 1258 C CA . ASP A 1 161 ? -10.516 -11.076 20.883 1.00 91.31 161 ASP A CA 1
ATOM 1259 C C . ASP A 1 161 ? -11.520 -9.936 21.127 1.00 91.31 161 ASP A C 1
ATOM 1261 O O . ASP A 1 161 ? -11.656 -9.387 22.218 1.00 91.31 161 ASP A O 1
ATOM 1265 N N . LEU A 1 162 ? -12.122 -9.486 20.031 1.00 92.94 162 LEU A N 1
ATOM 1266 C CA . LEU A 1 162 ? -13.043 -8.364 19.906 1.00 92.94 162 LEU A CA 1
ATOM 1267 C C . LEU A 1 162 ? -14.030 -8.663 18.763 1.00 92.94 162 LEU A C 1
ATOM 1269 O O . LEU A 1 162 ? -13.707 -9.469 17.889 1.00 92.94 162 LEU A O 1
ATOM 1273 N N . PRO A 1 163 ? -15.205 -8.006 18.701 1.00 94.31 163 PRO A N 1
ATOM 1274 C CA . PRO A 1 163 ? -16.136 -8.152 17.582 1.00 94.31 163 PRO A CA 1
ATOM 1275 C C . PRO A 1 163 ? -15.463 -7.960 16.214 1.00 94.31 163 PRO A C 1
ATOM 1277 O O . PRO A 1 163 ? -14.896 -6.903 15.926 1.00 94.31 163 PRO A O 1
ATOM 1280 N N . GLN A 1 164 ? -15.542 -8.988 15.365 1.00 94.31 164 GLN A N 1
ATOM 1281 C CA . GLN A 1 164 ? -14.870 -9.036 14.065 1.00 94.31 164 GLN A CA 1
ATOM 1282 C C . GLN A 1 164 ? -15.864 -8.781 12.935 1.00 94.31 164 GLN A C 1
ATOM 1284 O O . GLN A 1 164 ? -16.864 -9.482 12.804 1.00 94.31 164 GLN A O 1
ATOM 1289 N N . PHE A 1 165 ? -15.561 -7.809 12.085 1.00 96.62 165 PHE A N 1
ATOM 1290 C CA . PHE A 1 165 ? -16.376 -7.416 10.946 1.00 96.62 165 PHE A CA 1
ATOM 1291 C C . PHE A 1 165 ? -15.652 -7.764 9.656 1.00 96.62 165 PHE A C 1
ATOM 1293 O O . PHE A 1 165 ? -14.499 -7.392 9.444 1.00 96.62 165 PHE A O 1
ATOM 1300 N N . ALA A 1 166 ? -16.352 -8.464 8.775 1.00 96.25 166 ALA A N 1
ATOM 1301 C CA . ALA A 1 166 ? -15.861 -8.843 7.463 1.00 96.25 166 ALA A CA 1
ATOM 1302 C C . ALA A 1 166 ? -16.946 -8.590 6.415 1.00 96.25 166 ALA A C 1
ATOM 1304 O O . ALA A 1 166 ? -18.103 -8.322 6.733 1.00 96.25 166 ALA A O 1
ATOM 1305 N N . VAL A 1 167 ? -16.569 -8.696 5.146 1.00 96.69 167 VAL A N 1
ATOM 1306 C CA . VAL A 1 167 ? -17.474 -8.535 4.005 1.00 96.69 167 VAL A CA 1
ATOM 1307 C C . VAL A 1 167 ? -17.308 -9.703 3.040 1.00 96.69 167 VAL A C 1
ATOM 1309 O O . VAL A 1 167 ? -16.269 -10.371 3.010 1.00 96.69 167 VAL A O 1
ATOM 1312 N N . LYS A 1 168 ? -18.331 -9.956 2.224 1.00 97.19 168 LYS A N 1
ATOM 1313 C CA . LYS A 1 168 ? -18.222 -10.855 1.075 1.00 97.19 168 LYS A CA 1
ATOM 1314 C C . LYS A 1 168 ? -17.519 -10.099 -0.056 1.00 97.19 168 LYS A C 1
ATOM 1316 O O . LYS A 1 168 ? -18.155 -9.347 -0.790 1.00 97.19 168 LYS A O 1
ATOM 1321 N N . GLN A 1 169 ? -16.205 -10.298 -0.162 1.00 97.88 169 GLN A N 1
ATOM 1322 C CA . GLN A 1 169 ? -15.344 -9.672 -1.172 1.00 97.88 169 GLN A CA 1
ATOM 1323 C C . GLN A 1 169 ? -15.700 -10.151 -2.585 1.00 97.88 169 GLN A C 1
ATOM 1325 O O . GLN A 1 169 ? -15.716 -11.353 -2.853 1.00 97.88 169 GLN A O 1
ATOM 1330 N N . VAL A 1 170 ? -15.964 -9.208 -3.494 1.00 97.69 170 VAL A N 1
ATOM 1331 C CA . VAL A 1 170 ? -16.411 -9.469 -4.877 1.00 97.69 170 VAL A CA 1
ATOM 1332 C C . VAL A 1 170 ? -15.529 -8.780 -5.928 1.00 97.69 170 VAL A C 1
ATOM 1334 O O . VAL A 1 170 ? -15.865 -8.771 -7.110 1.00 97.69 170 VAL A O 1
ATOM 1337 N N . HIS A 1 171 ? -14.370 -8.249 -5.523 1.00 96.94 171 HIS A N 1
ATOM 1338 C CA . HIS A 1 171 ? -13.425 -7.496 -6.360 1.00 96.94 171 HIS A CA 1
ATOM 1339 C C . HIS A 1 171 ? -14.031 -6.228 -6.992 1.00 96.94 171 HIS A C 1
ATOM 1341 O O . HIS A 1 171 ? -13.633 -5.813 -8.083 1.00 96.94 171 HIS A O 1
ATOM 1347 N N . GLY A 1 172 ? -15.007 -5.624 -6.313 1.00 96.88 172 GLY A N 1
ATOM 1348 C CA . GLY A 1 172 ? -15.641 -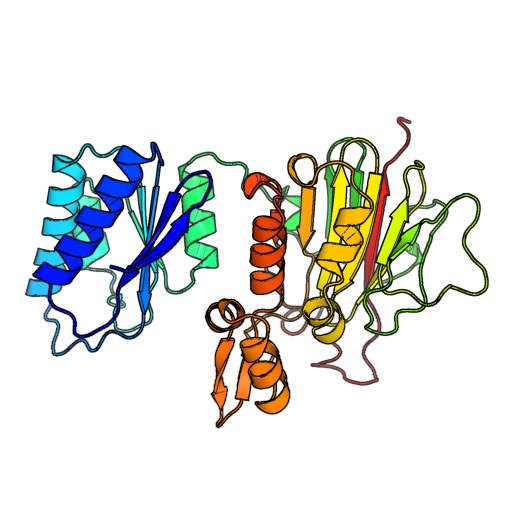4.366 -6.676 1.00 96.88 172 GLY A CA 1
ATOM 1349 C C . GLY A 1 172 ? -15.022 -3.157 -5.970 1.00 96.88 172 GLY A C 1
ATOM 1350 O O . GLY A 1 172 ? -13.864 -3.158 -5.559 1.00 96.88 172 GLY A O 1
ATOM 1351 N N . ARG A 1 173 ? -15.822 -2.091 -5.844 1.00 97.56 173 ARG A N 1
ATOM 1352 C CA . ARG A 1 173 ? -15.419 -0.810 -5.228 1.00 97.56 173 ARG A CA 1
ATOM 1353 C C . ARG A 1 173 ? -16.293 -0.367 -4.053 1.00 97.56 173 ARG A C 1
ATOM 1355 O O . ARG A 1 173 ? -16.211 0.782 -3.626 1.00 97.56 173 ARG A O 1
ATOM 1362 N N . LYS A 1 174 ? -17.224 -1.213 -3.602 1.00 98.44 174 LYS A N 1
ATOM 1363 C CA . LYS A 1 174 ? -18.182 -0.852 -2.549 1.00 98.44 174 LYS A CA 1
ATOM 1364 C C . LYS A 1 174 ? -17.479 -0.896 -1.192 1.00 98.44 174 LYS A C 1
ATOM 1366 O O . LYS A 1 174 ? -16.811 -1.876 -0.884 1.00 98.44 174 LYS A O 1
ATOM 1371 N N . VAL A 1 175 ? -17.665 0.166 -0.410 1.00 98.44 175 VAL A N 1
ATOM 1372 C CA . VAL A 1 175 ? -17.157 0.310 0.959 1.00 98.44 175 VAL A CA 1
ATOM 1373 C C . VAL A 1 175 ? -18.354 0.598 1.862 1.00 98.44 175 VAL A C 1
ATOM 1375 O O . VAL A 1 175 ? -19.145 1.487 1.531 1.00 98.44 175 VAL A O 1
ATOM 1378 N N . VAL A 1 176 ? -18.520 -0.167 2.940 1.00 97.75 176 VAL A N 1
ATOM 1379 C CA . VAL A 1 176 ? -19.681 -0.084 3.848 1.00 97.75 176 VAL A CA 1
ATOM 1380 C C . VAL A 1 176 ? -19.276 0.390 5.240 1.00 97.75 176 VAL A C 1
ATOM 1382 O O . VAL A 1 176 ? -18.178 0.092 5.698 1.00 97.75 176 VAL A O 1
ATOM 1385 N N . GLN A 1 177 ? -20.147 1.143 5.911 1.00 97.25 177 GLN A N 1
ATOM 1386 C CA . GLN A 1 177 ? -19.977 1.410 7.338 1.00 97.25 177 GLN A CA 1
ATOM 1387 C C . GLN A 1 177 ? -20.467 0.193 8.118 1.00 97.25 177 GLN A C 1
ATOM 1389 O O . GLN A 1 177 ? -21.532 -0.335 7.799 1.00 97.25 177 GLN A O 1
ATOM 1394 N N . VAL A 1 178 ? -19.719 -0.224 9.133 1.00 95.75 178 VAL A N 1
ATOM 1395 C CA . VAL A 1 178 ? -20.137 -1.268 10.074 1.00 95.75 178 VAL A CA 1
ATOM 1396 C C . VAL A 1 178 ? -20.271 -0.686 11.478 1.00 95.75 178 VAL A C 1
ATOM 1398 O O . VAL A 1 178 ? -19.550 0.241 11.841 1.00 95.75 178 VAL A O 1
ATOM 1401 N N . ALA A 1 179 ? -21.226 -1.199 12.251 1.00 90.81 179 ALA A N 1
ATOM 1402 C CA . ALA A 1 179 ? -21.492 -0.779 13.623 1.00 90.81 179 ALA A CA 1
ATOM 1403 C C . ALA A 1 179 ? -22.231 -1.892 14.386 1.00 90.81 179 ALA A C 1
ATOM 1405 O O . ALA A 1 179 ? -22.842 -2.766 13.777 1.00 90.81 179 ALA A O 1
ATOM 1406 N N . GLY A 1 180 ? -22.221 -1.840 15.722 1.00 86.81 180 GLY A N 1
ATOM 1407 C CA . GLY A 1 180 ? -22.974 -2.782 16.555 1.00 86.81 180 GLY A CA 1
ATOM 1408 C C . GLY A 1 180 ? -22.390 -4.196 16.572 1.00 86.81 180 GLY A C 1
ATOM 1409 O O . GLY A 1 180 ? -21.258 -4.382 17.014 1.00 86.81 180 GLY A O 1
ATOM 1410 N N . ALA A 1 181 ? -23.183 -5.182 16.150 1.00 84.25 181 ALA A N 1
ATOM 1411 C CA . ALA A 1 181 ? -22.790 -6.588 16.079 1.00 84.25 181 ALA A CA 1
ATOM 1412 C C . ALA A 1 181 ? -22.358 -6.967 14.648 1.00 84.25 181 ALA A C 1
ATOM 1414 O O . ALA A 1 181 ? -22.871 -6.376 13.697 1.00 84.25 181 ALA A O 1
ATOM 1415 N N . PRO A 1 182 ? -21.455 -7.950 14.472 1.00 83.94 182 PRO A N 1
ATOM 1416 C CA . PRO A 1 182 ? -21.063 -8.431 13.150 1.00 83.94 182 PRO A CA 1
ATOM 1417 C C . PRO A 1 182 ? -22.250 -8.879 12.292 1.00 83.94 182 PRO A C 1
ATOM 1419 O O . PRO A 1 182 ? -23.126 -9.607 12.760 1.00 83.94 182 PRO A O 1
ATOM 1422 N N . ASP A 1 183 ? -22.247 -8.475 11.021 1.00 77.38 183 ASP A N 1
ATOM 1423 C CA . ASP A 1 183 ? -23.300 -8.829 10.070 1.00 77.38 183 ASP A CA 1
ATOM 1424 C C . ASP A 1 183 ? -23.338 -10.337 9.789 1.00 77.38 183 ASP A C 1
ATOM 1426 O O . ASP A 1 183 ? -22.326 -10.954 9.444 1.00 77.38 183 ASP A O 1
ATOM 1430 N N . VAL A 1 184 ? -24.538 -10.919 9.840 1.00 76.38 184 VAL A N 1
ATOM 1431 C CA . VAL A 1 184 ? -24.812 -12.289 9.392 1.00 76.38 184 VAL A CA 1
ATOM 1432 C C . VAL A 1 184 ? -26.143 -12.294 8.619 1.00 76.38 184 VAL A C 1
ATOM 1434 O O . VAL A 1 184 ? -27.185 -12.068 9.234 1.00 76.38 184 VAL A O 1
ATOM 1437 N N . PRO A 1 185 ? -26.155 -12.554 7.292 1.00 84.50 185 PRO A N 1
ATOM 1438 C CA . PRO A 1 185 ? -25.015 -12.875 6.425 1.00 84.50 185 PRO A CA 1
ATOM 1439 C C . PRO A 1 185 ? -24.133 -11.656 6.091 1.00 84.50 185 PRO A C 1
ATOM 1441 O O . PRO A 1 185 ? -24.578 -10.514 6.149 1.00 84.50 185 PRO A O 1
ATOM 1444 N N . LEU A 1 186 ? -22.889 -11.914 5.668 1.00 91.69 186 LEU A N 1
ATOM 1445 C CA . LEU A 1 186 ? -21.944 -10.865 5.265 1.00 91.69 186 LEU A CA 1
ATOM 1446 C C . LEU A 1 186 ? -22.454 -10.074 4.050 1.00 91.69 186 LEU A C 1
ATOM 1448 O O . LEU A 1 186 ? -22.844 -10.657 3.034 1.00 91.69 186 LEU A O 1
ATOM 1452 N N . GLN A 1 187 ? -22.355 -8.747 4.114 1.00 93.81 187 GLN A N 1
ATOM 1453 C CA . GLN A 1 187 ? -22.693 -7.868 2.995 1.00 93.81 187 GLN A CA 1
ATOM 1454 C C . GLN A 1 187 ? -21.662 -7.967 1.860 1.00 93.81 187 GLN A C 1
ATOM 1456 O O . GLN A 1 187 ? -20.459 -8.068 2.107 1.00 93.81 187 GLN A O 1
ATOM 1461 N N . GLU A 1 188 ? -22.110 -7.867 0.605 1.00 97.44 188 GLU A N 1
ATOM 1462 C CA . GLU A 1 188 ? -21.204 -7.719 -0.542 1.00 97.44 188 GLU A CA 1
ATOM 1463 C C . GLU A 1 188 ? -20.557 -6.334 -0.545 1.00 97.44 188 GLU A C 1
ATOM 1465 O O . GLU A 1 188 ? -21.249 -5.309 -0.641 1.00 97.44 188 GLU A O 1
ATOM 1470 N N . ALA A 1 189 ? -19.232 -6.323 -0.424 1.00 98.00 189 ALA A N 1
ATOM 1471 C CA . ALA A 1 189 ? -18.363 -5.156 -0.446 1.00 98.00 189 ALA A CA 1
ATOM 1472 C C . ALA A 1 189 ? -16.898 -5.610 -0.515 1.00 98.00 189 ALA A C 1
ATOM 1474 O O . ALA A 1 189 ? -16.578 -6.759 -0.229 1.00 98.00 189 ALA A O 1
ATOM 1475 N N . ASP A 1 190 ? -16.001 -4.686 -0.843 1.00 98.56 190 ASP A N 1
ATOM 1476 C CA . ASP A 1 190 ? -14.551 -4.913 -0.839 1.00 98.56 190 ASP A CA 1
ATOM 1477 C C . ASP A 1 190 ? -13.834 -3.947 0.109 1.00 98.56 190 ASP A C 1
ATOM 1479 O O . ASP A 1 190 ? -12.612 -3.902 0.171 1.00 98.56 190 ASP A O 1
ATOM 1483 N N . GLY A 1 191 ? -14.590 -3.178 0.885 1.00 98.31 191 GLY A N 1
ATOM 1484 C CA . GLY A 1 191 ? -14.057 -2.421 1.998 1.00 98.31 191 GLY A CA 1
ATOM 1485 C C . GLY A 1 191 ? -15.110 -2.183 3.063 1.00 98.31 191 GLY A C 1
ATOM 1486 O O . GLY A 1 191 ? -16.316 -2.253 2.812 1.00 98.31 191 GLY A O 1
ATOM 1487 N N . LEU A 1 192 ? -14.633 -1.871 4.254 1.00 98.25 192 LEU A N 1
ATOM 1488 C CA . LEU A 1 192 ? -15.452 -1.545 5.404 1.00 98.25 192 LEU A CA 1
ATOM 1489 C C . LEU A 1 192 ? -14.781 -0.446 6.225 1.00 98.25 192 LEU A C 1
ATOM 1491 O O . LEU A 1 192 ? -13.560 -0.304 6.186 1.00 98.25 192 LEU A O 1
ATOM 1495 N N . TRP A 1 193 ? -15.571 0.342 6.943 1.00 98.62 193 TRP A N 1
ATOM 1496 C CA . TRP A 1 193 ? -15.079 1.372 7.853 1.00 98.62 193 TRP A CA 1
ATOM 1497 C C . TRP A 1 193 ? -15.968 1.485 9.088 1.00 98.62 193 TRP A C 1
ATOM 1499 O O . TRP A 1 193 ? -17.139 1.109 9.055 1.00 98.62 193 TRP A O 1
ATOM 1509 N N . THR A 1 194 ? -15.417 2.013 10.175 1.00 98.12 194 THR A N 1
ATOM 1510 C CA . THR A 1 194 ? -16.164 2.296 11.404 1.00 98.12 194 THR A CA 1
ATOM 1511 C C . THR A 1 194 ? -15.574 3.502 12.130 1.00 98.12 194 THR A C 1
ATOM 1513 O O . THR A 1 194 ? -14.380 3.798 12.025 1.00 98.12 194 THR A O 1
ATOM 1516 N N . ASP A 1 195 ? -16.432 4.213 12.853 1.00 97.00 195 ASP A N 1
ATOM 1517 C CA . ASP A 1 195 ? -16.090 5.252 13.825 1.00 97.00 195 ASP A CA 1
ATOM 1518 C C . ASP A 1 195 ? -16.219 4.753 15.273 1.00 97.00 195 ASP A C 1
ATOM 1520 O O . ASP A 1 195 ? -16.023 5.526 16.213 1.00 97.00 195 ASP A O 1
ATOM 1524 N N . GLN A 1 196 ? -16.518 3.466 15.468 1.00 96.75 196 GLN A N 1
ATOM 1525 C CA . GLN A 1 196 ? -16.586 2.825 16.775 1.00 96.75 196 GLN A CA 1
ATOM 1526 C C . GLN A 1 196 ? -15.206 2.317 17.196 1.00 96.75 196 GLN A C 1
ATOM 1528 O O . GLN A 1 196 ? -14.296 2.137 16.381 1.00 96.75 196 GLN A O 1
ATOM 1533 N N . LYS A 1 197 ? -15.014 2.153 18.501 1.00 95.69 197 LYS A N 1
ATOM 1534 C CA . LYS A 1 197 ? -13.832 1.488 19.054 1.00 95.69 197 LYS A CA 1
ATOM 1535 C C . LYS A 1 197 ? -14.105 0.002 19.235 1.00 95.69 197 LYS A C 1
ATOM 1537 O O . LYS A 1 197 ? -15.255 -0.424 19.216 1.00 95.69 197 LYS A O 1
ATOM 1542 N N . ASP A 1 198 ? -13.032 -0.762 19.386 1.00 95.69 198 ASP A N 1
ATOM 1543 C CA . ASP A 1 198 ? -13.063 -2.189 19.705 1.00 95.69 198 ASP A CA 1
ATOM 1544 C C . ASP A 1 198 ? -13.828 -3.047 18.680 1.00 95.69 198 ASP A C 1
ATOM 1546 O O . ASP A 1 198 ? -14.347 -4.112 18.995 1.00 95.69 198 ASP A O 1
ATOM 1550 N N . GLN A 1 199 ? -13.861 -2.593 17.425 1.00 95.75 199 GLN A N 1
ATOM 1551 C CA . GLN A 1 199 ? -14.365 -3.343 16.278 1.00 95.75 199 GLN A CA 1
ATOM 1552 C C . GLN A 1 199 ? -13.204 -3.673 15.344 1.00 95.75 199 GLN A C 1
ATOM 1554 O O . GLN A 1 199 ? -12.544 -2.773 14.820 1.00 95.75 199 GLN A O 1
ATOM 1559 N N . VAL A 1 200 ? -12.947 -4.963 15.143 1.00 96.94 200 VAL A N 1
ATOM 1560 C CA . VAL A 1 200 ? -11.876 -5.442 14.266 1.00 96.94 200 VAL A CA 1
ATOM 1561 C C . VAL A 1 200 ? -12.409 -5.490 12.844 1.00 96.94 200 VAL A C 1
ATOM 1563 O O . VAL A 1 200 ? -13.271 -6.306 12.532 1.00 96.94 200 VAL A O 1
ATOM 1566 N N . LEU A 1 201 ? -11.898 -4.630 11.968 1.00 98.19 201 LEU A N 1
ATOM 1567 C CA . LEU A 1 201 ? -12.174 -4.719 10.537 1.00 98.19 201 LEU A CA 1
ATOM 1568 C C . LEU A 1 201 ? -11.252 -5.763 9.921 1.00 98.19 201 LEU A C 1
ATOM 1570 O O . LEU A 1 201 ? -10.057 -5.738 10.201 1.00 98.19 201 LEU A O 1
ATOM 1574 N N . VAL A 1 202 ? -11.789 -6.654 9.086 1.00 97.50 202 VAL A N 1
ATOM 1575 C CA . VAL A 1 202 ? -11.035 -7.766 8.498 1.00 97.50 202 VAL A CA 1
ATOM 1576 C C . VAL A 1 202 ? -11.213 -7.825 6.984 1.00 97.50 202 VAL A C 1
ATOM 1578 O O . VAL A 1 202 ? -12.332 -7.868 6.469 1.00 97.50 202 VAL A O 1
ATOM 1581 N N . ILE A 1 203 ? -10.091 -7.911 6.267 1.00 97.75 203 ILE A N 1
ATOM 1582 C CA . ILE A 1 203 ? -10.029 -8.180 4.827 1.00 97.75 203 ILE A CA 1
ATOM 1583 C C . ILE A 1 203 ? -9.143 -9.397 4.564 1.00 97.75 203 ILE A C 1
ATOM 1585 O O . ILE A 1 203 ? -8.013 -9.494 5.046 1.00 97.75 203 ILE A O 1
ATOM 1589 N N . LYS A 1 204 ? -9.642 -10.327 3.749 1.00 96.94 204 LYS A N 1
ATOM 1590 C CA . LYS A 1 204 ? -8.925 -11.547 3.380 1.00 96.94 204 LYS A CA 1
ATOM 1591 C C . LYS A 1 204 ? -8.160 -11.347 2.082 1.00 96.94 204 LYS A C 1
ATOM 1593 O O . LYS A 1 204 ? -8.727 -10.854 1.107 1.00 96.94 204 LYS A O 1
ATOM 1598 N N . THR A 1 205 ? -6.905 -11.772 2.028 1.00 96.94 205 THR A N 1
ATOM 1599 C CA . THR A 1 205 ? -6.110 -11.698 0.797 1.00 96.94 205 THR A CA 1
ATOM 1600 C C . THR A 1 205 ? -5.342 -12.987 0.539 1.00 96.94 205 THR A C 1
ATOM 1602 O O . THR A 1 205 ? -5.069 -13.781 1.433 1.00 96.94 205 THR A O 1
ATOM 1605 N N . ALA A 1 206 ? -5.054 -13.205 -0.735 1.00 95.56 206 ALA A N 1
ATOM 1606 C CA . ALA A 1 206 ? -3.920 -13.965 -1.227 1.00 95.56 206 ALA A CA 1
ATOM 1607 C C . ALA A 1 206 ? -3.535 -13.222 -2.508 1.00 95.56 206 ALA A C 1
ATOM 1609 O O . ALA A 1 206 ? -4.334 -13.183 -3.442 1.00 95.56 206 ALA A O 1
ATOM 1610 N N . ASP A 1 207 ? -2.404 -12.517 -2.487 1.00 97.38 207 ASP A N 1
ATOM 1611 C CA . ASP A 1 207 ? -1.914 -11.570 -3.510 1.00 97.38 207 ASP A CA 1
ATOM 1612 C C . ASP A 1 207 ? -2.572 -10.188 -3.620 1.00 97.38 207 ASP A C 1
ATOM 1614 O O . ASP A 1 207 ? -1.858 -9.213 -3.844 1.00 97.38 207 ASP A O 1
ATOM 1618 N N . CYS A 1 208 ? -3.895 -10.053 -3.502 1.00 97.75 208 CYS A N 1
ATOM 1619 C CA . CYS A 1 208 ? -4.531 -8.730 -3.615 1.00 97.75 208 CYS A CA 1
ATOM 1620 C C . CYS A 1 208 ? -4.112 -7.782 -2.477 1.00 97.75 208 CYS A C 1
ATOM 1622 O O . CYS A 1 208 ? -3.820 -8.242 -1.376 1.00 97.75 208 CYS A O 1
ATOM 1624 N N . LEU A 1 209 ? -4.134 -6.464 -2.724 1.00 96.00 209 LEU A N 1
ATOM 1625 C CA . LEU A 1 209 ? -3.694 -5.456 -1.752 1.00 96.00 209 LEU A CA 1
ATOM 1626 C C . LEU A 1 209 ? -4.655 -5.345 -0.557 1.00 96.00 209 LEU A C 1
ATOM 1628 O O . LEU A 1 209 ? -5.828 -5.013 -0.762 1.00 96.00 209 LEU A O 1
ATOM 1632 N N . PRO A 1 210 ? -4.174 -5.503 0.684 1.00 97.44 210 PRO A N 1
ATOM 1633 C CA . PRO A 1 210 ? -4.859 -5.010 1.867 1.00 97.44 210 PRO A CA 1
ATOM 1634 C C . PRO A 1 210 ? -4.391 -3.579 2.176 1.00 97.44 210 PRO A C 1
ATOM 1636 O O . PRO A 1 210 ? -3.203 -3.336 2.393 1.00 97.44 210 PRO A O 1
ATOM 1639 N N . VAL A 1 211 ? -5.318 -2.622 2.208 1.00 98.12 211 VAL A N 1
ATOM 1640 C CA . VAL A 1 211 ? -5.026 -1.223 2.564 1.00 98.12 211 VAL A CA 1
ATOM 1641 C C . VAL A 1 211 ? -5.727 -0.878 3.872 1.00 98.12 211 VAL A C 1
ATOM 1643 O O . VAL A 1 211 ? -6.956 -0.908 3.954 1.00 98.12 211 VAL A O 1
ATOM 1646 N N . HIS A 1 212 ? -4.929 -0.552 4.884 1.00 97.50 212 HIS A N 1
ATOM 1647 C CA . HIS A 1 212 ? -5.369 -0.105 6.202 1.00 97.50 212 HIS A CA 1
ATOM 1648 C C . HIS A 1 212 ? -5.369 1.419 6.200 1.00 97.50 212 HIS A C 1
ATOM 1650 O O . HIS A 1 212 ? -4.363 2.015 5.825 1.00 97.50 212 HIS A O 1
ATOM 1656 N N . LEU A 1 213 ? -6.472 2.045 6.596 1.00 98.12 213 LEU A N 1
ATOM 1657 C CA . LEU A 1 213 ? -6.624 3.497 6.634 1.00 98.12 213 LEU A CA 1
ATOM 1658 C C . LEU A 1 213 ? -7.129 3.913 8.011 1.00 98.12 213 LEU A C 1
ATOM 1660 O O . LEU A 1 213 ? -8.031 3.271 8.551 1.00 98.12 213 LEU A O 1
ATOM 1664 N N . TRP A 1 214 ? -6.603 4.994 8.573 1.00 97.50 214 TRP A N 1
ATOM 1665 C CA . TRP A 1 214 ? -7.124 5.533 9.828 1.00 97.50 214 TRP A CA 1
ATOM 1666 C C . TRP A 1 214 ? -6.860 7.026 9.985 1.00 97.50 214 TRP A C 1
ATOM 1668 O O . TRP A 1 214 ? -5.977 7.588 9.347 1.00 97.50 214 TRP A O 1
ATOM 1678 N N . ASN A 1 215 ? -7.611 7.659 10.878 1.00 93.62 215 ASN A N 1
ATOM 1679 C CA . ASN A 1 215 ? -7.261 8.935 11.495 1.00 93.62 215 ASN A CA 1
ATOM 1680 C C . ASN A 1 215 ? -7.634 8.876 12.991 1.00 93.62 215 ASN A C 1
ATOM 1682 O O . ASN A 1 215 ? -7.951 7.808 13.513 1.00 93.62 215 ASN A O 1
ATOM 1686 N N . GLY A 1 216 ? -7.635 10.008 13.700 1.00 85.69 216 GLY A N 1
ATOM 1687 C CA . GLY A 1 216 ? -8.011 10.039 15.123 1.00 85.69 216 GLY A CA 1
ATOM 1688 C C . GLY A 1 216 ? -9.457 9.597 15.430 1.00 85.69 216 GLY A C 1
ATOM 1689 O O . GLY A 1 216 ? -9.795 9.351 16.587 1.00 85.69 216 GLY A O 1
ATOM 1690 N N . GLN A 1 217 ? -10.327 9.486 14.422 1.00 92.88 217 GLN A N 1
ATOM 1691 C CA . GLN A 1 217 ? -11.766 9.260 14.591 1.00 92.88 217 GLN A CA 1
ATOM 1692 C C . GLN A 1 217 ? -12.279 7.963 13.963 1.00 92.88 217 GLN A C 1
ATOM 1694 O O . GLN A 1 217 ? -13.229 7.383 14.487 1.00 92.88 217 GLN A O 1
ATOM 1699 N N . LYS A 1 218 ? -11.680 7.512 12.862 1.00 97.69 218 LYS A N 1
ATOM 1700 C CA . LYS A 1 218 ? -12.197 6.417 12.040 1.00 97.69 218 LYS A CA 1
ATOM 1701 C C . LYS A 1 218 ? -11.086 5.477 11.616 1.00 97.69 218 LYS A C 1
ATOM 1703 O O . LYS A 1 218 ? -9.942 5.891 11.434 1.00 97.69 218 LYS A O 1
ATOM 1708 N N . ILE A 1 219 ? -11.465 4.226 11.395 1.00 98.50 219 ILE A N 1
ATOM 1709 C CA . ILE A 1 219 ? -10.640 3.215 10.735 1.00 98.50 219 ILE A CA 1
ATOM 1710 C C . ILE A 1 219 ? -11.386 2.680 9.515 1.00 98.50 219 ILE A C 1
ATOM 1712 O O . ILE A 1 219 ? -12.614 2.589 9.515 1.00 98.50 219 ILE A O 1
ATOM 1716 N N . ALA A 1 220 ? -10.646 2.318 8.475 1.00 98.62 220 ALA A N 1
ATOM 1717 C CA . ALA A 1 220 ? -11.170 1.647 7.300 1.00 98.62 220 ALA A CA 1
ATOM 1718 C C . ALA A 1 220 ? -10.186 0.595 6.800 1.00 98.62 220 ALA A C 1
ATOM 1720 O O . ALA A 1 220 ? -8.972 0.695 6.988 1.00 98.62 220 ALA A O 1
ATOM 1721 N N . MET A 1 221 ? -10.730 -0.413 6.133 1.00 98.12 221 MET A N 1
ATOM 1722 C CA . MET A 1 221 ? -9.960 -1.500 5.570 1.00 98.12 221 MET A CA 1
ATOM 1723 C C . MET A 1 221 ? -10.485 -1.884 4.199 1.00 98.12 221 MET A C 1
ATOM 1725 O O . MET A 1 221 ? -11.695 -2.000 4.004 1.00 98.12 221 MET A O 1
ATOM 1729 N N . VAL A 1 222 ? -9.577 -2.055 3.240 1.00 98.38 222 VAL A N 1
ATOM 1730 C CA . VAL A 1 222 ? -9.928 -2.229 1.830 1.00 98.38 222 VAL A CA 1
ATOM 1731 C C . VAL A 1 222 ? -9.157 -3.382 1.203 1.00 98.38 222 VAL A C 1
ATOM 1733 O O . VAL A 1 222 ? -7.942 -3.490 1.345 1.00 98.38 222 VAL A O 1
ATOM 1736 N N . HIS A 1 223 ? -9.882 -4.200 0.450 1.00 98.56 223 HIS A N 1
ATOM 1737 C CA . HIS A 1 223 ? -9.383 -5.158 -0.519 1.00 98.56 223 HIS A CA 1
ATOM 1738 C C . HIS A 1 223 ? -9.262 -4.493 -1.895 1.00 98.56 223 HIS A C 1
ATOM 1740 O O . HIS A 1 223 ? -10.258 -4.239 -2.571 1.00 98.56 223 HIS A O 1
ATOM 1746 N N . ALA A 1 224 ? -8.037 -4.229 -2.337 1.00 97.06 224 ALA A N 1
ATOM 1747 C CA . ALA A 1 224 ? -7.759 -3.636 -3.639 1.00 97.06 224 ALA A CA 1
ATOM 1748 C C . ALA A 1 224 ? -7.015 -4.627 -4.550 1.00 97.06 224 ALA A C 1
ATOM 1750 O O . ALA A 1 224 ? -5.814 -4.528 -4.788 1.00 97.06 224 ALA A O 1
ATOM 1751 N N . GLY A 1 225 ? -7.748 -5.590 -5.115 1.00 95.25 225 GLY A N 1
ATOM 1752 C CA . GLY A 1 225 ? -7.300 -6.267 -6.338 1.00 95.25 225 GLY A CA 1
ATOM 1753 C C . GLY A 1 225 ? -7.279 -5.298 -7.529 1.00 95.25 225 GLY A C 1
ATOM 1754 O O . GLY A 1 225 ? -7.840 -4.205 -7.451 1.00 95.25 225 GLY A O 1
ATOM 1755 N N . TRP A 1 226 ? -6.694 -5.694 -8.665 1.00 94.88 226 TRP A N 1
ATOM 1756 C CA . TRP A 1 226 ? -6.570 -4.800 -9.832 1.00 94.88 226 TRP A CA 1
ATOM 1757 C C . TRP A 1 226 ? -7.917 -4.227 -10.307 1.00 94.88 226 TRP A C 1
ATOM 1759 O O . TRP A 1 226 ? -7.993 -3.052 -10.651 1.00 94.88 226 TRP A O 1
ATOM 1769 N N . ARG A 1 227 ? -8.999 -5.022 -10.261 1.00 95.50 227 ARG A N 1
ATOM 1770 C CA . ARG A 1 227 ? -10.356 -4.573 -10.626 1.00 95.50 227 ARG A CA 1
ATOM 1771 C C . ARG A 1 227 ? -10.866 -3.480 -9.695 1.00 95.50 227 ARG A C 1
ATOM 1773 O O . ARG A 1 227 ? -11.366 -2.468 -10.169 1.00 95.50 227 ARG A O 1
ATOM 1780 N N . GLY A 1 228 ? -10.713 -3.673 -8.385 1.00 95.88 228 GLY A N 1
ATOM 1781 C CA . GLY A 1 228 ? -11.128 -2.698 -7.377 1.00 95.88 228 GLY A CA 1
ATOM 1782 C C . GLY A 1 228 ? -10.280 -1.428 -7.425 1.00 95.88 228 GLY A C 1
ATOM 1783 O O . GLY A 1 228 ? -10.828 -0.329 -7.359 1.00 95.88 228 GLY A O 1
ATOM 1784 N N . ALA A 1 229 ? -8.962 -1.571 -7.605 1.00 94.88 229 ALA A N 1
ATOM 1785 C CA . ALA A 1 229 ? -8.038 -0.452 -7.771 1.00 94.88 229 ALA A CA 1
ATOM 1786 C C . ALA A 1 229 ? -8.409 0.393 -8.997 1.00 94.88 229 ALA A C 1
ATOM 1788 O O . ALA A 1 229 ? -8.658 1.589 -8.853 1.00 94.88 229 ALA A O 1
ATOM 1789 N N . LYS A 1 230 ? -8.571 -0.244 -10.166 1.00 94.88 230 LYS A N 1
ATOM 1790 C CA . LYS A 1 230 ? -9.036 0.411 -11.395 1.00 94.88 230 LYS A CA 1
ATOM 1791 C C . LYS A 1 230 ? -10.412 1.065 -11.216 1.00 94.88 230 LYS A C 1
ATOM 1793 O O . LYS A 1 230 ? -10.616 2.206 -11.607 1.00 94.88 230 LYS A O 1
ATOM 1798 N N . ALA A 1 231 ? -11.354 0.375 -10.571 1.00 95.06 231 ALA A N 1
ATOM 1799 C CA . ALA A 1 231 ? -12.702 0.891 -10.320 1.00 95.06 231 ALA A CA 1
ATOM 1800 C C . ALA A 1 231 ? -12.757 1.999 -9.246 1.00 95.06 231 ALA A C 1
ATOM 1802 O O . ALA A 1 231 ? -13.827 2.549 -8.974 1.00 95.06 231 ALA A O 1
ATOM 1803 N N . GLY A 1 232 ? -11.631 2.333 -8.618 1.00 95.81 232 GLY A N 1
ATOM 1804 C CA . GLY A 1 232 ? -11.513 3.454 -7.701 1.00 95.81 232 GLY A CA 1
ATOM 1805 C C . GLY A 1 232 ? -11.958 3.162 -6.268 1.00 95.81 232 GLY A C 1
ATOM 1806 O O . GLY A 1 232 ? -12.611 3.993 -5.625 1.00 95.81 232 GLY A O 1
ATOM 1807 N N . ILE A 1 233 ? -11.649 1.970 -5.747 1.00 98.25 233 ILE A N 1
ATOM 1808 C CA . ILE A 1 233 ? -11.996 1.626 -4.365 1.00 98.25 233 ILE A CA 1
ATOM 1809 C C . ILE A 1 233 ? -11.257 2.486 -3.329 1.00 98.25 233 ILE A C 1
ATOM 1811 O O . ILE A 1 233 ? -11.848 2.825 -2.307 1.00 98.25 233 ILE A O 1
ATOM 1815 N N . LEU A 1 234 ? -10.018 2.913 -3.600 1.00 97.62 234 LEU A N 1
ATOM 1816 C CA . LEU A 1 234 ? -9.242 3.760 -2.680 1.00 97.62 234 LEU A CA 1
ATOM 1817 C C . LEU A 1 234 ? -9.893 5.143 -2.518 1.00 97.62 234 LEU A C 1
ATOM 1819 O O . LEU A 1 234 ? -10.079 5.622 -1.403 1.00 97.62 234 LEU A O 1
ATOM 1823 N N . GLN A 1 235 ? -10.367 5.729 -3.619 1.00 96.75 235 GLN A N 1
ATOM 1824 C CA . GLN A 1 235 ? -11.176 6.949 -3.641 1.00 96.75 235 GLN A CA 1
ATOM 1825 C C . GLN A 1 235 ? -12.457 6.758 -2.844 1.00 96.75 235 GLN A C 1
ATOM 1827 O O . GLN A 1 235 ? -12.887 7.651 -2.119 1.00 96.75 235 GLN A O 1
ATOM 1832 N N . ARG A 1 236 ? -13.114 5.603 -3.013 1.00 98.06 236 ARG A N 1
ATOM 1833 C CA . ARG A 1 236 ? -14.367 5.316 -2.317 1.00 98.06 236 ARG A CA 1
ATOM 1834 C C . ARG A 1 236 ? -14.147 5.167 -0.817 1.00 98.06 236 ARG A C 1
ATOM 1836 O O . ARG A 1 236 ? -14.991 5.644 -0.068 1.00 98.06 236 ARG A O 1
ATOM 1843 N N . ALA A 1 237 ? -13.042 4.557 -0.404 1.00 98.06 237 ALA A N 1
ATOM 1844 C CA . ALA A 1 237 ? -12.671 4.423 0.994 1.00 98.06 237 ALA A CA 1
ATOM 1845 C C . ALA A 1 237 ? -12.339 5.777 1.619 1.00 98.06 237 ALA A C 1
ATOM 1847 O O . ALA A 1 237 ? -12.860 6.083 2.679 1.00 98.06 237 ALA A O 1
ATOM 1848 N N . LEU A 1 238 ? -11.589 6.649 0.938 1.00 97.88 238 LEU A N 1
ATOM 1849 C CA . LEU A 1 238 ? -11.288 7.976 1.487 1.00 97.88 238 LEU A CA 1
ATOM 1850 C C . LEU A 1 238 ? -12.523 8.859 1.703 1.00 97.88 238 LEU A C 1
ATOM 1852 O O . LEU A 1 238 ? -12.484 9.741 2.551 1.00 97.88 238 LEU A O 1
ATOM 1856 N N . LYS A 1 239 ? -13.650 8.580 1.033 1.00 97.38 239 LYS A N 1
ATOM 1857 C CA . LYS A 1 239 ? -14.926 9.267 1.305 1.00 97.38 239 LYS A CA 1
ATOM 1858 C C . LYS A 1 239 ? -15.511 8.978 2.691 1.00 97.38 239 LYS A C 1
ATOM 1860 O O . LYS A 1 239 ? -16.446 9.673 3.074 1.00 97.38 239 LYS A O 1
ATOM 1865 N N . SER A 1 240 ? -15.025 7.973 3.427 1.00 96.75 240 SER A N 1
ATOM 1866 C CA . SER A 1 240 ? -15.429 7.782 4.828 1.00 96.75 240 SER A CA 1
ATOM 1867 C C . SER A 1 240 ? -14.755 8.769 5.783 1.00 96.75 240 SER A C 1
ATOM 1869 O O . SER A 1 240 ? -15.196 8.891 6.925 1.00 96.75 240 SER A O 1
ATOM 1871 N N . PHE A 1 241 ? -13.713 9.470 5.331 1.00 97.62 241 PHE A N 1
ATOM 1872 C CA . PHE A 1 241 ? -12.953 10.445 6.106 1.00 97.62 241 PHE A CA 1
ATOM 1873 C C . PHE A 1 241 ? -13.298 11.869 5.663 1.00 97.62 241 PHE A C 1
ATOM 1875 O O . PHE A 1 241 ? -13.582 12.122 4.494 1.00 97.62 241 PHE A O 1
ATOM 1882 N N . GLU A 1 242 ? -13.269 12.802 6.608 1.00 94.75 242 GLU A N 1
ATOM 1883 C CA . GLU A 1 242 ? -13.578 14.215 6.384 1.00 94.75 242 GLU A CA 1
ATOM 1884 C C . GLU A 1 242 ? -12.482 14.911 5.567 1.00 94.75 242 GLU A C 1
ATOM 1886 O O . GLU A 1 242 ? -12.780 15.710 4.681 1.00 94.75 242 GLU A O 1
ATOM 1891 N N . ASP A 1 243 ? -11.217 14.597 5.860 1.00 92.88 243 ASP A N 1
ATOM 1892 C CA . ASP A 1 243 ? -10.045 15.173 5.200 1.00 92.88 243 ASP A CA 1
ATOM 1893 C C . ASP A 1 243 ? -8.963 14.109 4.993 1.00 92.88 243 ASP A C 1
ATOM 1895 O O . ASP A 1 243 ? -8.432 13.547 5.958 1.00 92.88 243 ASP A O 1
ATOM 1899 N N . ALA A 1 244 ? -8.590 13.881 3.731 1.00 93.38 244 ALA A N 1
ATOM 1900 C CA . ALA A 1 244 ? -7.517 12.969 3.344 1.00 93.38 244 ALA A CA 1
ATOM 1901 C C . ALA A 1 244 ? -6.165 13.342 3.975 1.00 93.38 244 ALA A C 1
ATOM 1903 O O . ALA A 1 244 ? -5.361 12.454 4.250 1.00 93.38 244 ALA A O 1
ATOM 1904 N N . LYS A 1 245 ? -5.927 14.625 4.285 1.00 88.06 245 LYS A N 1
ATOM 1905 C CA . LYS A 1 245 ? -4.680 15.076 4.924 1.00 88.06 245 LYS A CA 1
ATOM 1906 C C . LYS A 1 245 ? -4.496 14.533 6.340 1.00 88.06 245 LYS A C 1
ATOM 1908 O O . LYS A 1 245 ? -3.371 14.438 6.817 1.00 88.06 245 LYS A O 1
ATOM 1913 N N . SER A 1 246 ? -5.600 14.192 7.005 1.00 88.81 246 SER A N 1
ATOM 1914 C CA . SER A 1 246 ? -5.598 13.604 8.350 1.00 88.81 246 SER A CA 1
ATOM 1915 C C . SER A 1 246 ? -5.407 12.087 8.349 1.00 88.81 246 SER A C 1
ATOM 1917 O O . SER A 1 246 ? -5.250 11.488 9.412 1.00 88.81 246 SER A O 1
ATOM 1919 N N . VAL A 1 247 ? -5.476 11.460 7.173 1.00 95.50 247 VAL A N 1
ATOM 1920 C CA . VAL A 1 247 ? -5.468 10.007 7.045 1.00 95.50 247 VAL A CA 1
ATOM 1921 C C . VAL A 1 247 ? -4.034 9.496 7.072 1.00 95.50 247 VAL A C 1
ATOM 1923 O O . VAL A 1 247 ? -3.11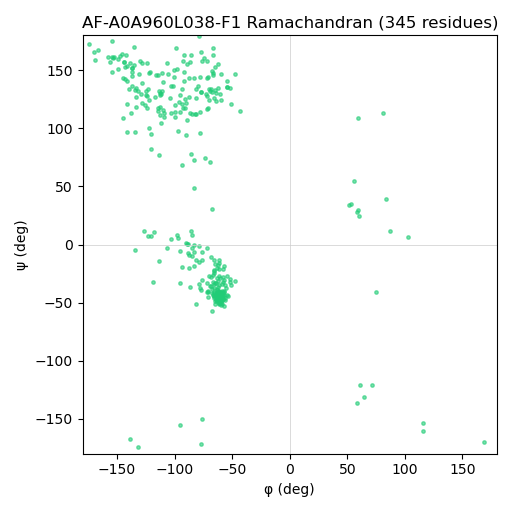9 10.108 6.524 1.00 95.50 247 VAL A O 1
ATOM 1926 N N . HIS A 1 248 ? -3.861 8.348 7.705 1.00 90.88 248 HIS A N 1
ATOM 1927 C CA . HIS A 1 248 ? -2.697 7.488 7.615 1.00 90.88 248 HIS A CA 1
ATOM 1928 C C . HIS A 1 248 ? -3.080 6.205 6.887 1.00 90.88 248 HIS A C 1
ATOM 1930 O O . HIS A 1 248 ? -4.220 5.743 6.978 1.00 90.88 248 HIS A O 1
ATOM 1936 N N . ALA A 1 249 ? -2.129 5.642 6.150 1.00 94.12 249 ALA A N 1
ATOM 1937 C CA . ALA A 1 249 ? -2.323 4.462 5.335 1.00 94.12 249 ALA A CA 1
ATOM 1938 C C . ALA A 1 249 ? -1.154 3.484 5.474 1.00 94.12 249 ALA A C 1
ATOM 1940 O O . ALA A 1 249 ? 0.009 3.876 5.389 1.00 94.12 249 ALA A O 1
ATOM 1941 N N . VAL A 1 250 ? -1.471 2.196 5.603 1.00 91.69 250 VAL A N 1
ATOM 1942 C CA . VAL A 1 250 ? -0.507 1.093 5.479 1.00 91.69 250 VAL A CA 1
ATOM 1943 C C . VAL A 1 250 ? -0.998 0.139 4.399 1.00 91.69 250 VAL A C 1
ATOM 1945 O O . VAL A 1 250 ? -2.056 -0.484 4.531 1.00 91.69 250 VAL A O 1
ATOM 1948 N N . ILE A 1 251 ? -0.214 0.004 3.333 1.00 92.75 251 ILE A N 1
ATOM 1949 C CA . ILE A 1 251 ? -0.394 -1.023 2.307 1.00 92.75 251 ILE A CA 1
ATOM 1950 C C . ILE A 1 251 ? 0.351 -2.269 2.780 1.00 92.75 251 ILE A C 1
ATOM 1952 O O . ILE A 1 251 ? 1.579 -2.252 2.898 1.00 92.75 251 ILE A O 1
ATOM 1956 N N . GLY A 1 252 ? -0.399 -3.325 3.089 1.00 91.50 252 GLY A N 1
ATOM 1957 C CA . GLY A 1 252 ? 0.168 -4.579 3.573 1.00 91.50 252 GLY A CA 1
ATOM 1958 C C . GLY A 1 252 ? 0.760 -5.455 2.460 1.00 91.50 252 GLY A C 1
ATOM 1959 O O . GLY A 1 252 ? 0.696 -5.095 1.281 1.00 91.50 252 GLY A O 1
ATOM 1960 N N . PRO A 1 253 ? 1.318 -6.622 2.829 1.00 90.25 253 PRO A N 1
ATOM 1961 C CA . PRO A 1 253 ? 1.884 -7.588 1.896 1.00 90.25 253 PRO A CA 1
ATOM 1962 C C . PRO A 1 253 ? 0.894 -7.996 0.808 1.00 90.25 253 PRO A C 1
ATOM 1964 O O . PRO A 1 253 ? -0.273 -8.292 1.074 1.00 90.25 253 PRO A O 1
ATOM 1967 N N . ALA A 1 254 ? 1.393 -8.032 -0.418 1.00 95.06 254 ALA A N 1
ATOM 1968 C CA . ALA A 1 254 ? 0.633 -8.326 -1.622 1.00 95.06 254 ALA A CA 1
ATOM 1969 C C . ALA A 1 254 ? 1.577 -8.887 -2.685 1.00 95.06 254 ALA A C 1
ATOM 1971 O O . ALA A 1 254 ? 2.794 -8.906 -2.496 1.00 95.06 254 ALA A O 1
ATOM 1972 N N . ILE A 1 255 ? 1.053 -9.319 -3.828 1.00 96.88 255 ILE A N 1
ATOM 1973 C CA . ILE A 1 255 ? 1.923 -9.696 -4.938 1.00 96.88 255 ILE A CA 1
ATOM 1974 C C . ILE A 1 255 ? 2.633 -8.452 -5.483 1.00 96.88 255 ILE A C 1
ATOM 1976 O O . ILE A 1 255 ? 2.018 -7.413 -5.726 1.00 96.88 255 ILE A O 1
ATOM 1980 N N . GLN A 1 256 ? 3.948 -8.558 -5.653 1.00 91.88 256 GLN A N 1
ATOM 1981 C CA . GLN A 1 256 ? 4.793 -7.465 -6.133 1.00 91.88 256 GLN A CA 1
ATOM 1982 C C . GLN A 1 256 ? 5.082 -7.622 -7.629 1.00 91.88 256 GLN A C 1
ATOM 1984 O O . GLN A 1 256 ? 4.887 -8.691 -8.219 1.00 91.88 256 GLN A O 1
ATOM 1989 N N . ALA A 1 257 ? 5.647 -6.578 -8.237 1.00 91.56 257 ALA A N 1
ATOM 1990 C CA . ALA A 1 257 ? 6.039 -6.588 -9.646 1.00 91.56 257 ALA A CA 1
ATOM 1991 C C . ALA A 1 257 ? 7.029 -7.709 -10.016 1.00 91.56 257 ALA A C 1
ATOM 1993 O O . ALA A 1 257 ? 7.151 -8.036 -11.184 1.00 91.56 257 ALA A O 1
ATOM 1994 N N . CYS A 1 258 ? 7.735 -8.334 -9.071 1.00 87.44 258 CYS A N 1
ATOM 1995 C CA . CYS A 1 258 ? 8.573 -9.496 -9.385 1.00 87.44 258 CYS A CA 1
ATOM 1996 C C . CYS A 1 258 ? 7.768 -10.731 -9.834 1.00 87.44 258 CYS A C 1
ATOM 1998 O O . CYS A 1 258 ? 8.322 -11.575 -10.526 1.00 87.44 258 CYS A O 1
ATOM 2000 N N . HIS A 1 259 ? 6.475 -10.827 -9.495 1.00 95.69 259 HIS A N 1
ATOM 2001 C CA . HIS A 1 259 ? 5.640 -11.998 -9.806 1.00 95.69 259 HIS A CA 1
ATOM 2002 C C . HIS A 1 259 ? 4.255 -11.660 -10.373 1.00 95.69 259 HIS A C 1
ATOM 2004 O O . HIS A 1 259 ? 3.518 -12.565 -10.777 1.00 95.69 259 HIS A O 1
ATOM 2010 N N . TYR A 1 260 ? 3.888 -10.377 -10.451 1.00 97.00 260 TYR A N 1
ATOM 2011 C CA . TYR A 1 260 ? 2.572 -9.968 -10.930 1.00 97.00 260 TYR A CA 1
ATOM 2012 C C . TYR A 1 260 ? 2.525 -9.657 -12.428 1.00 97.00 260 TYR A C 1
ATOM 2014 O O . TYR A 1 260 ? 2.342 -8.518 -12.854 1.00 97.00 260 TYR A O 1
ATOM 2022 N N . GLU A 1 261 ? 2.684 -10.698 -13.241 1.00 97.25 261 GLU A N 1
ATOM 2023 C CA . GLU A 1 261 ? 2.456 -10.607 -14.684 1.00 97.25 261 GLU A CA 1
ATOM 2024 C C . GLU A 1 261 ? 0.962 -10.390 -14.997 1.00 97.25 261 GLU A C 1
ATOM 2026 O O . GLU A 1 261 ? 0.102 -11.084 -14.432 1.00 97.25 261 GLU A O 1
ATOM 2031 N N . VAL A 1 262 ? 0.676 -9.440 -15.893 1.00 96.06 262 VAL A N 1
ATOM 2032 C CA . VAL A 1 262 ? -0.654 -9.093 -16.410 1.00 96.06 262 VAL A CA 1
ATOM 2033 C C . VAL A 1 262 ? -0.658 -9.016 -17.941 1.00 96.06 262 VAL A C 1
ATOM 2035 O O . VAL A 1 262 ? 0.328 -8.612 -18.569 1.00 96.06 262 VAL A O 1
ATOM 2038 N N . ASP A 1 263 ? -1.790 -9.384 -18.537 1.00 96.12 263 ASP A N 1
ATOM 2039 C CA . ASP A 1 263 ? -1.988 -9.388 -19.988 1.00 96.12 263 ASP A CA 1
ATOM 2040 C C . ASP A 1 263 ? -2.197 -7.982 -20.565 1.00 96.12 263 ASP A C 1
ATOM 2042 O O . ASP A 1 263 ? -2.623 -7.053 -19.867 1.00 96.12 263 ASP A O 1
ATOM 2046 N N . SER A 1 264 ? -1.934 -7.841 -21.869 1.00 94.56 264 SER A N 1
ATOM 2047 C CA . SER A 1 264 ? -2.059 -6.577 -22.606 1.00 94.56 264 SER A CA 1
ATOM 2048 C C . SER A 1 264 ? -3.418 -5.925 -22.469 1.00 94.56 264 SER A C 1
ATOM 2050 O O . SER A 1 264 ? -3.500 -4.726 -22.215 1.00 94.56 264 SER A O 1
ATOM 2052 N N . ASP A 1 265 ? -4.478 -6.712 -22.572 1.00 92.31 265 ASP A N 1
ATOM 2053 C CA . ASP A 1 265 ? -5.838 -6.184 -22.618 1.00 92.31 265 ASP A CA 1
ATOM 2054 C C . ASP A 1 265 ? -6.221 -5.525 -21.287 1.00 92.31 265 ASP A C 1
ATOM 2056 O O . ASP A 1 265 ? -6.917 -4.509 -21.260 1.00 92.31 265 ASP A O 1
ATOM 2060 N N . LEU A 1 266 ? -5.690 -6.052 -20.176 1.00 92.56 266 LEU A N 1
ATOM 2061 C CA . LEU A 1 266 ? -5.893 -5.505 -18.840 1.00 92.56 266 LEU A CA 1
ATOM 2062 C C . LEU A 1 266 ? -5.210 -4.145 -18.698 1.00 92.56 266 LEU A C 1
ATOM 2064 O O . LEU A 1 266 ? -5.866 -3.159 -18.348 1.00 92.56 266 LEU A O 1
ATOM 2068 N N . TYR A 1 267 ? -3.896 -4.083 -18.933 1.00 93.69 267 TYR A N 1
ATOM 2069 C CA . TYR A 1 267 ? -3.146 -2.865 -18.635 1.00 93.69 267 TYR A CA 1
ATOM 2070 C C . TYR A 1 267 ? -3.375 -1.772 -19.685 1.00 93.69 267 TYR A C 1
ATOM 2072 O O . TYR A 1 267 ? -3.361 -0.599 -19.329 1.00 93.69 267 TYR A O 1
ATOM 2080 N N . GLN A 1 268 ? -3.636 -2.116 -20.952 1.00 94.44 268 GLN A N 1
ATOM 2081 C CA . GLN A 1 268 ? -3.927 -1.126 -21.996 1.00 94.44 268 GLN A CA 1
ATOM 2082 C C . GLN A 1 268 ? -5.239 -0.394 -21.711 1.00 94.44 268 GLN A C 1
ATOM 2084 O O . GLN A 1 268 ? -5.280 0.833 -21.739 1.00 94.44 268 GLN A O 1
ATOM 2089 N N . ALA A 1 269 ? -6.298 -1.126 -21.349 1.00 92.25 269 ALA A N 1
ATOM 2090 C CA . ALA A 1 269 ? -7.570 -0.510 -20.985 1.00 92.25 269 ALA A CA 1
ATOM 2091 C C . ALA A 1 269 ? -7.447 0.384 -19.742 1.00 92.25 269 ALA A C 1
ATOM 2093 O O . ALA A 1 269 ? -8.187 1.351 -19.601 1.00 92.25 269 ALA A O 1
ATOM 2094 N N . TRP A 1 270 ? -6.547 0.053 -18.816 1.00 94.44 270 TRP A N 1
ATOM 2095 C CA . TRP A 1 270 ? -6.296 0.879 -17.638 1.00 94.44 270 TRP A CA 1
ATOM 2096 C C . TRP A 1 270 ? -5.438 2.113 -17.966 1.00 94.44 270 TRP A C 1
ATOM 2098 O O . TRP A 1 270 ? -5.772 3.202 -17.517 1.00 94.44 270 TRP A O 1
ATOM 2108 N N . LEU A 1 271 ? -4.420 1.997 -18.826 1.00 93.12 271 LEU A N 1
ATOM 2109 C CA . LEU A 1 271 ? -3.603 3.132 -19.289 1.00 93.12 271 LEU A CA 1
ATOM 2110 C C . LEU A 1 271 ? -4.417 4.228 -19.986 1.00 93.12 271 LEU A C 1
ATOM 2112 O O . LEU A 1 271 ? -4.074 5.403 -19.877 1.00 93.12 271 LEU A O 1
ATOM 2116 N N . LEU A 1 272 ? -5.480 3.853 -20.703 1.00 92.75 272 LEU A N 1
ATOM 2117 C CA . LEU A 1 272 ? -6.386 4.812 -21.344 1.00 92.75 272 LEU A CA 1
ATOM 2118 C C . LEU A 1 272 ? -7.130 5.687 -20.325 1.00 92.75 272 LEU A C 1
ATOM 2120 O O . LEU A 1 272 ? -7.430 6.842 -20.614 1.00 92.75 272 LEU A O 1
ATOM 2124 N N . GLU A 1 273 ? -7.434 5.133 -19.152 1.00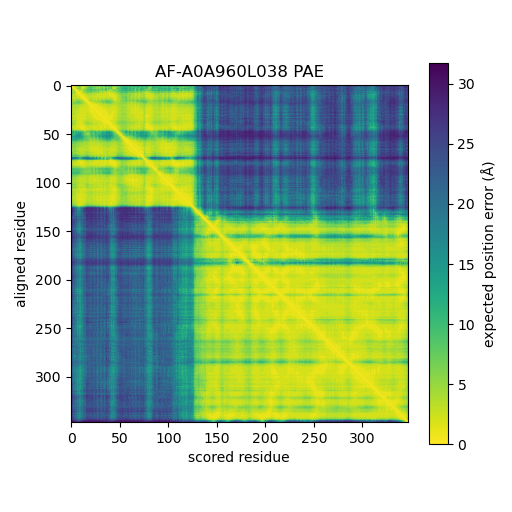 91.00 273 GLU A N 1
ATOM 2125 C CA . GLU A 1 273 ? -8.121 5.836 -18.065 1.00 91.00 273 GLU A CA 1
ATOM 2126 C C . GLU A 1 273 ? -7.132 6.594 -17.171 1.00 91.00 273 GLU A C 1
ATOM 2128 O O . GLU A 1 273 ? -7.435 7.691 -16.705 1.00 91.00 273 GLU A O 1
ATOM 2133 N N . ASP A 1 274 ? -5.945 6.024 -16.949 1.00 90.88 274 ASP A N 1
ATOM 2134 C CA . ASP A 1 274 ? -4.899 6.596 -16.109 1.00 90.88 274 ASP A CA 1
ATOM 2135 C C . ASP A 1 274 ? -3.495 6.365 -16.706 1.00 90.88 274 ASP A C 1
ATOM 2137 O O . ASP A 1 274 ? -2.871 5.320 -16.478 1.00 90.88 274 ASP A O 1
ATOM 2141 N N . PRO A 1 275 ? -2.946 7.362 -17.426 1.00 90.94 275 PRO A N 1
ATOM 2142 C CA . PRO A 1 275 ? -1.607 7.281 -18.002 1.00 90.94 275 PRO A CA 1
ATOM 2143 C C . PRO A 1 275 ? -0.482 7.117 -16.971 1.00 90.94 275 PRO A C 1
ATOM 2145 O O . PRO A 1 275 ? 0.603 6.653 -17.329 1.00 90.94 275 PRO A O 1
ATOM 2148 N N . SER A 1 276 ? -0.709 7.475 -15.698 1.00 86.06 276 SER A N 1
ATOM 2149 C CA . SER A 1 276 ? 0.305 7.338 -14.642 1.00 86.06 276 SER A CA 1
ATOM 2150 C C . SER A 1 276 ? 0.653 5.878 -14.347 1.00 86.06 276 SER A C 1
ATOM 2152 O O . SER A 1 276 ? 1.769 5.592 -13.909 1.00 86.06 276 SER A O 1
ATOM 2154 N N . LEU A 1 277 ? -0.244 4.937 -14.677 1.00 90.50 277 LEU A N 1
ATOM 2155 C CA . LEU A 1 277 ? -0.008 3.498 -14.554 1.00 90.50 277 LEU A CA 1
ATOM 2156 C C . LEU A 1 277 ? 1.259 3.049 -15.299 1.00 90.50 277 LEU A C 1
ATOM 2158 O O . LEU A 1 277 ? 1.895 2.081 -14.888 1.00 90.50 277 LEU A O 1
ATOM 2162 N N . ASN A 1 278 ? 1.666 3.756 -16.358 1.00 89.12 278 ASN A N 1
ATOM 2163 C CA . ASN A 1 278 ? 2.857 3.416 -17.135 1.00 89.12 278 ASN A CA 1
ATOM 2164 C C . ASN A 1 278 ? 4.140 3.388 -16.283 1.00 89.12 278 ASN A C 1
ATOM 2166 O O . ASN A 1 278 ? 5.008 2.554 -16.523 1.00 89.12 278 ASN A O 1
ATOM 2170 N N . ASP A 1 279 ? 4.235 4.230 -15.248 1.00 84.44 279 ASP A N 1
ATOM 2171 C CA . ASP A 1 279 ? 5.367 4.248 -14.305 1.00 84.44 279 ASP A CA 1
ATOM 2172 C C . ASP A 1 279 ? 5.435 2.986 -13.417 1.00 84.44 279 ASP A C 1
ATOM 2174 O O . ASP A 1 279 ? 6.428 2.774 -12.716 1.00 84.44 279 ASP A O 1
ATOM 2178 N N . TYR A 1 280 ? 4.384 2.162 -13.430 1.00 91.31 280 TYR A N 1
ATOM 2179 C CA . TYR A 1 280 ? 4.192 0.971 -12.597 1.00 91.31 280 TYR A CA 1
ATOM 2180 C C . TYR A 1 280 ? 4.087 -0.316 -13.425 1.00 91.31 280 TYR A C 1
ATOM 2182 O O . TYR A 1 280 ? 3.755 -1.373 -12.892 1.00 91.31 280 TYR A O 1
ATOM 2190 N N . LEU A 1 281 ? 4.392 -0.252 -14.723 1.00 91.12 281 LEU A N 1
ATOM 2191 C CA . LEU A 1 281 ? 4.441 -1.403 -15.619 1.00 91.12 281 LEU A CA 1
ATOM 2192 C C . LEU A 1 281 ? 5.886 -1.650 -16.056 1.00 91.12 281 LEU A C 1
ATOM 2194 O O . LEU A 1 281 ? 6.460 -0.875 -16.820 1.00 91.12 281 LEU A O 1
ATOM 2198 N N . LYS A 1 282 ? 6.478 -2.760 -15.608 1.00 89.69 282 LYS A N 1
ATOM 2199 C CA . LYS A 1 282 ? 7.802 -3.200 -16.074 1.00 89.69 282 LYS A CA 1
ATOM 2200 C C . LYS A 1 282 ? 7.646 -4.162 -17.267 1.00 89.69 282 LYS A C 1
ATOM 2202 O O . LYS A 1 282 ? 6.640 -4.874 -17.350 1.00 89.69 282 LYS A O 1
ATOM 2207 N N . PRO A 1 283 ? 8.597 -4.193 -18.220 1.00 89.50 283 PRO A N 1
ATOM 2208 C CA . PRO A 1 283 ? 8.578 -5.168 -19.311 1.00 89.50 283 PRO A CA 1
ATOM 2209 C C . PRO A 1 283 ? 8.495 -6.617 -18.800 1.00 89.50 283 PRO A C 1
ATOM 2211 O O . PRO A 1 283 ? 9.140 -6.957 -17.812 1.00 89.50 283 PRO A O 1
ATOM 2214 N N . ALA A 1 284 ? 7.720 -7.454 -19.492 1.00 92.12 284 ALA A N 1
ATOM 2215 C CA . ALA A 1 284 ? 7.666 -8.908 -19.316 1.00 92.12 284 ALA A CA 1
ATOM 2216 C C . ALA A 1 284 ? 7.776 -9.592 -20.693 1.00 92.12 284 ALA A C 1
ATOM 2218 O O . ALA A 1 284 ? 8.000 -8.919 -21.705 1.00 92.12 284 ALA A O 1
ATOM 2219 N N . GLN A 1 285 ? 7.634 -10.917 -20.751 1.00 89.25 285 GLN A N 1
ATOM 2220 C CA . GLN A 1 285 ? 7.737 -11.657 -22.008 1.00 89.25 285 GLN A CA 1
ATOM 2221 C C . GLN A 1 285 ? 6.615 -11.260 -22.988 1.00 89.25 285 GLN A C 1
ATOM 2223 O O . GLN A 1 285 ? 5.430 -11.250 -22.652 1.00 89.25 285 GLN A O 1
ATOM 2228 N N . GLY A 1 286 ? 6.989 -10.952 -24.233 1.00 92.81 286 GLY A N 1
ATOM 2229 C CA . GLY A 1 286 ? 6.043 -10.588 -25.289 1.00 92.81 286 GLY A CA 1
ATOM 2230 C C . GLY A 1 286 ? 5.291 -9.280 -25.008 1.00 92.81 286 GLY A C 1
ATOM 2231 O O . GLY A 1 286 ? 5.894 -8.249 -24.701 1.00 92.81 286 GLY A O 1
ATOM 2232 N N . SER A 1 287 ? 3.964 -9.312 -25.154 1.00 93.44 287 SER A N 1
ATOM 2233 C CA . SER A 1 287 ? 3.080 -8.161 -24.918 1.00 93.44 287 SER A CA 1
ATOM 2234 C C . SER A 1 287 ? 2.672 -7.988 -23.454 1.00 93.44 287 SER A C 1
ATOM 2236 O O . SER A 1 287 ? 1.985 -7.023 -23.135 1.00 93.44 287 SER A O 1
ATOM 2238 N N . LYS A 1 288 ? 3.076 -8.890 -22.557 1.00 96.06 288 LYS A N 1
ATOM 2239 C CA . LYS A 1 288 ? 2.717 -8.820 -21.140 1.00 96.06 288 LYS A CA 1
ATOM 2240 C C . LYS A 1 288 ? 3.545 -7.778 -20.393 1.00 96.06 288 LYS A C 1
ATOM 2242 O O . LYS A 1 288 ? 4.578 -7.290 -20.875 1.00 96.06 288 LYS A O 1
ATOM 2247 N N . ARG A 1 289 ? 3.098 -7.430 -19.189 1.00 96.62 289 ARG A N 1
ATOM 2248 C CA . ARG A 1 289 ? 3.806 -6.515 -18.284 1.00 96.62 289 ARG A CA 1
ATOM 2249 C C . ARG A 1 289 ? 3.789 -7.035 -16.858 1.00 96.62 289 ARG A C 1
ATOM 2251 O O . ARG A 1 289 ? 2.854 -7.714 -16.453 1.00 96.62 289 ARG A O 1
ATOM 2258 N N . MET A 1 290 ? 4.813 -6.671 -16.100 1.00 96.50 290 MET A N 1
ATOM 2259 C CA . MET A 1 290 ? 4.849 -6.871 -14.660 1.00 96.50 290 MET A CA 1
ATOM 2260 C C . MET A 1 290 ? 4.275 -5.634 -13.972 1.00 96.50 290 MET A C 1
ATOM 2262 O O . MET A 1 290 ? 4.824 -4.539 -14.118 1.00 96.50 290 MET A O 1
ATOM 2266 N N . LEU A 1 291 ? 3.174 -5.793 -13.245 1.00 96.94 291 LEU A N 1
ATOM 2267 C CA . LEU A 1 291 ? 2.458 -4.693 -12.608 1.00 96.94 291 LEU A CA 1
ATOM 2268 C C . LEU A 1 291 ? 2.914 -4.488 -11.157 1.00 96.94 291 LEU A C 1
ATOM 2270 O O . LEU A 1 291 ? 2.742 -5.359 -10.306 1.00 96.94 291 LEU A O 1
ATOM 2274 N N . ASP A 1 292 ? 3.419 -3.296 -10.853 1.00 94.12 292 ASP A N 1
ATOM 2275 C CA . ASP A 1 292 ? 3.636 -2.806 -9.491 1.00 94.12 292 ASP A CA 1
ATOM 2276 C C . ASP A 1 292 ? 2.337 -2.217 -8.919 1.00 94.12 292 ASP A C 1
ATOM 2278 O O . ASP A 1 292 ? 2.157 -1.002 -8.808 1.00 94.12 292 ASP A O 1
ATOM 2282 N N . LEU A 1 293 ? 1.392 -3.099 -8.588 1.00 95.88 293 LEU A N 1
ATOM 2283 C CA . LEU A 1 293 ? 0.111 -2.701 -8.007 1.00 95.88 293 LEU A CA 1
ATOM 2284 C C . LEU A 1 293 ? 0.268 -2.017 -6.625 1.00 95.88 293 LEU A C 1
ATOM 2286 O O . LEU A 1 293 ? -0.400 -1.002 -6.410 1.00 95.88 293 LEU A O 1
ATOM 2290 N N . PRO A 1 294 ? 1.141 -2.486 -5.704 1.00 93.19 294 PRO A N 1
ATOM 2291 C CA . PRO A 1 294 ? 1.406 -1.795 -4.438 1.00 93.19 294 PRO A CA 1
ATOM 2292 C C . PRO A 1 294 ? 1.964 -0.382 -4.627 1.00 93.19 294 PRO A C 1
ATOM 2294 O O . PRO A 1 294 ? 1.460 0.569 -4.022 1.00 93.19 294 PRO A O 1
ATOM 2297 N N . GLY A 1 295 ? 2.962 -0.215 -5.499 1.00 87.88 295 GLY A N 1
ATOM 2298 C CA . GLY A 1 295 ? 3.529 1.091 -5.815 1.00 87.88 295 GLY A CA 1
ATOM 2299 C C . GLY A 1 295 ? 2.507 2.027 -6.459 1.00 87.88 295 GLY A C 1
ATOM 2300 O O . GLY A 1 295 ? 2.447 3.204 -6.089 1.00 87.88 295 GLY A O 1
ATOM 2301 N N . TYR A 1 296 ? 1.674 1.508 -7.369 1.00 92.56 296 TYR A N 1
ATOM 2302 C CA . TYR A 1 296 ? 0.590 2.273 -7.986 1.00 92.56 296 TYR A CA 1
ATOM 2303 C C . TYR A 1 296 ? -0.418 2.738 -6.931 1.00 92.56 296 TYR A C 1
ATOM 2305 O O . TYR A 1 296 ? -0.737 3.922 -6.865 1.00 92.56 296 TYR A O 1
ATOM 2313 N N . ALA A 1 297 ? -0.857 1.847 -6.036 1.00 95.56 297 ALA A N 1
ATOM 2314 C CA . ALA A 1 297 ? -1.775 2.198 -4.955 1.00 95.56 297 ALA A CA 1
ATOM 2315 C C . ALA A 1 297 ? -1.194 3.268 -4.017 1.00 95.56 297 ALA A C 1
ATOM 2317 O O . ALA A 1 297 ? -1.907 4.201 -3.649 1.00 95.56 297 ALA A O 1
ATOM 2318 N N . ARG A 1 298 ? 0.102 3.192 -3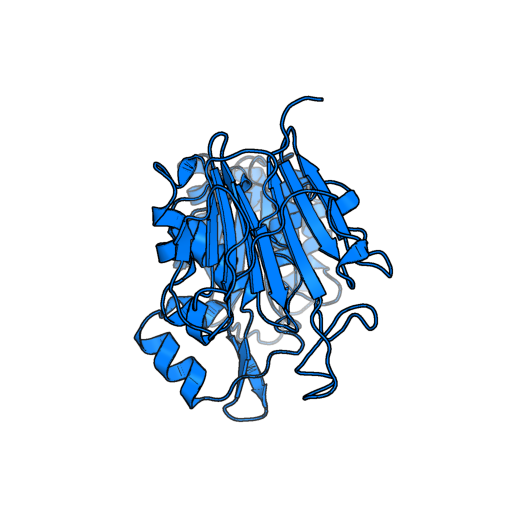.676 1.00 92.38 298 ARG A N 1
ATOM 2319 C CA . ARG A 1 298 ? 0.783 4.232 -2.883 1.00 92.38 298 ARG A CA 1
ATOM 2320 C C . ARG A 1 298 ? 0.749 5.585 -3.584 1.00 92.38 298 ARG A C 1
ATOM 2322 O O . ARG A 1 298 ? 0.373 6.581 -2.971 1.00 92.38 298 ARG A O 1
ATOM 2329 N N . HIS A 1 299 ? 1.130 5.623 -4.859 1.00 86.50 299 HIS A N 1
ATOM 2330 C CA . HIS A 1 299 ? 1.074 6.844 -5.660 1.00 86.50 299 HIS A CA 1
ATOM 2331 C C . HIS A 1 299 ? -0.330 7.426 -5.712 1.00 86.50 299 HIS A C 1
ATOM 2333 O O . HIS A 1 299 ? -0.514 8.627 -5.523 1.00 86.50 299 HIS A O 1
ATOM 2339 N N . PHE A 1 300 ? -1.309 6.551 -5.898 1.00 91.12 300 PHE A N 1
ATOM 2340 C CA . PHE A 1 300 ? -2.698 6.928 -5.983 1.00 91.12 300 PHE A CA 1
ATOM 2341 C C . PHE A 1 300 ? -3.201 7.554 -4.673 1.00 91.12 300 PHE A C 1
ATOM 2343 O O . PHE A 1 300 ? -3.765 8.643 -4.693 1.00 91.12 300 PHE A O 1
ATOM 2350 N N . LEU A 1 301 ? -2.932 6.931 -3.518 1.00 93.56 301 LEU A N 1
ATOM 2351 C CA . LEU A 1 301 ? -3.295 7.465 -2.196 1.00 93.56 301 LEU A CA 1
ATOM 2352 C C . LEU A 1 301 ? -2.682 8.847 -1.927 1.00 93.56 301 LEU A C 1
ATOM 2354 O O . LEU A 1 301 ? -3.373 9.741 -1.439 1.00 93.56 301 LEU A O 1
ATOM 2358 N N . ILE A 1 302 ? -1.415 9.041 -2.299 1.00 88.06 302 ILE A N 1
ATOM 2359 C CA . ILE A 1 302 ? -0.741 10.344 -2.213 1.00 88.06 302 ILE A CA 1
ATOM 2360 C C . ILE A 1 302 ? -1.428 11.366 -3.129 1.00 88.06 302 ILE A C 1
ATOM 2362 O O . ILE A 1 302 ? -1.705 12.491 -2.716 1.00 88.06 302 ILE A O 1
ATOM 2366 N N . GLY A 1 303 ? -1.752 10.971 -4.364 1.00 84.88 303 GLY A N 1
ATOM 2367 C CA . GLY A 1 303 ? -2.473 11.807 -5.327 1.00 84.88 303 GLY A CA 1
ATOM 2368 C C . GLY A 1 303 ? -3.875 12.213 -4.860 1.00 84.88 303 GLY A C 1
ATOM 2369 O O . GLY A 1 303 ? -4.352 13.286 -5.223 1.00 84.88 303 GLY A O 1
ATOM 2370 N N . LEU A 1 304 ? -4.511 11.406 -4.003 1.00 92.75 304 LEU A N 1
ATOM 2371 C CA . LEU A 1 304 ? -5.785 11.732 -3.352 1.00 92.75 304 LEU A CA 1
ATOM 2372 C C . LEU A 1 304 ? -5.653 12.686 -2.154 1.00 92.75 304 LEU A C 1
ATOM 2374 O O . LEU A 1 304 ? -6.668 13.062 -1.569 1.00 92.75 304 LEU A O 1
ATOM 2378 N N . GLY A 1 305 ? -4.435 13.106 -1.803 1.00 87.56 305 GLY A N 1
ATOM 2379 C CA . GLY A 1 305 ? -4.182 14.130 -0.791 1.00 87.56 305 GLY A CA 1
ATOM 2380 C C . GLY A 1 305 ? -3.711 13.608 0.564 1.00 87.56 305 GLY A C 1
ATOM 2381 O O . GLY A 1 305 ? -3.567 14.418 1.481 1.00 87.56 305 GLY A O 1
ATOM 2382 N N . ILE A 1 306 ? -3.445 12.303 0.704 1.00 88.38 306 ILE A N 1
ATOM 2383 C CA . ILE A 1 306 ? -2.778 11.785 1.904 1.00 88.38 306 ILE A CA 1
ATOM 2384 C C . ILE A 1 306 ? -1.313 12.265 1.905 1.00 88.38 306 ILE A C 1
ATOM 2386 O O . ILE A 1 306 ? -0.643 12.130 0.875 1.00 88.38 306 ILE A O 1
ATOM 2390 N N . PRO A 1 307 ? -0.782 12.817 3.017 1.00 78.69 307 PRO A N 1
ATOM 2391 C CA . PRO A 1 307 ? 0.619 13.216 3.107 1.00 78.69 307 PRO A CA 1
ATOM 2392 C C . PRO A 1 307 ? 1.528 12.011 2.873 1.00 78.69 307 PRO A C 1
ATOM 2394 O O . PRO A 1 307 ? 1.191 10.886 3.238 1.00 78.69 307 PRO A O 1
ATOM 2397 N N . VAL A 1 308 ? 2.689 12.213 2.259 1.00 70.75 308 VAL A N 1
ATOM 2398 C CA . VAL A 1 308 ? 3.519 11.068 1.859 1.00 70.75 308 VAL A CA 1
ATOM 2399 C C . VAL A 1 308 ? 4.098 10.345 3.069 1.00 70.75 308 VAL A C 1
ATOM 2401 O O . VAL A 1 308 ? 4.147 9.118 3.091 1.00 70.75 308 VAL A O 1
ATOM 2404 N N . GLU A 1 309 ? 4.447 11.104 4.101 1.00 67.69 309 GLU A N 1
ATOM 2405 C CA . GLU A 1 309 ? 4.854 10.624 5.420 1.00 67.69 309 GLU A CA 1
ATOM 2406 C C . GLU A 1 309 ? 3.788 9.751 6.105 1.00 67.69 309 GLU A C 1
ATOM 2408 O O . GLU A 1 309 ? 4.108 8.940 6.972 1.00 67.69 309 GLU A O 1
ATOM 2413 N N . ASN A 1 310 ? 2.529 9.871 5.676 1.00 77.81 310 ASN A N 1
ATOM 2414 C CA . ASN A 1 310 ? 1.404 9.120 6.208 1.00 77.81 310 ASN A CA 1
ATOM 2415 C C . ASN A 1 310 ? 1.077 7.859 5.393 1.00 77.81 310 ASN A C 1
ATOM 2417 O O . ASN A 1 310 ? 0.207 7.104 5.817 1.00 77.81 310 ASN A O 1
ATOM 2421 N N . VAL A 1 311 ? 1.733 7.605 4.250 1.00 80.50 311 VAL A N 1
ATOM 2422 C CA . VAL A 1 311 ? 1.485 6.417 3.411 1.00 80.50 311 VAL A CA 1
ATOM 2423 C C . VAL A 1 311 ? 2.682 5.473 3.439 1.00 80.50 311 VAL A C 1
ATOM 2425 O O . VAL A 1 311 ? 3.688 5.675 2.754 1.00 80.50 311 VAL A O 1
ATOM 2428 N N . GLN A 1 312 ? 2.530 4.381 4.180 1.00 79.56 312 GLN A N 1
ATOM 2429 C CA . GLN A 1 312 ? 3.531 3.333 4.320 1.00 79.56 312 GLN A CA 1
ATOM 2430 C C . GLN A 1 312 ? 3.202 2.129 3.429 1.00 79.56 312 GLN A C 1
ATOM 2432 O O . GLN A 1 312 ? 2.040 1.770 3.230 1.00 79.56 312 GLN A O 1
ATOM 2437 N N . LEU A 1 313 ? 4.243 1.493 2.890 1.00 81.19 313 LEU A N 1
ATOM 2438 C CA . LEU A 1 313 ? 4.143 0.299 2.051 1.00 81.19 313 LEU A CA 1
ATOM 2439 C C . LEU A 1 313 ? 5.069 -0.777 2.605 1.00 81.19 313 LEU A C 1
ATOM 2441 O O . LEU A 1 313 ? 6.279 -0.558 2.689 1.00 81.19 313 LEU A O 1
ATOM 2445 N N . ILE A 1 314 ? 4.501 -1.936 2.938 1.00 81.19 314 ILE A N 1
ATOM 2446 C CA . ILE A 1 314 ? 5.249 -3.121 3.361 1.00 81.19 314 ILE A CA 1
ATOM 2447 C C . ILE A 1 314 ? 5.751 -3.837 2.095 1.00 81.19 314 ILE A C 1
ATOM 2449 O O . ILE A 1 314 ? 4.937 -4.339 1.316 1.00 81.19 314 ILE A O 1
ATOM 2453 N N . PRO A 1 315 ? 7.071 -3.869 1.829 1.00 77.56 315 PRO A N 1
ATOM 2454 C CA . PRO A 1 315 ? 7.629 -4.307 0.544 1.00 77.56 315 PRO A CA 1
ATOM 2455 C C . PRO A 1 315 ? 7.777 -5.817 0.429 1.00 77.56 315 PRO A C 1
ATOM 2457 O O . PRO A 1 315 ? 8.830 -6.332 0.065 1.00 77.56 315 PRO A O 1
ATOM 2460 N N . VAL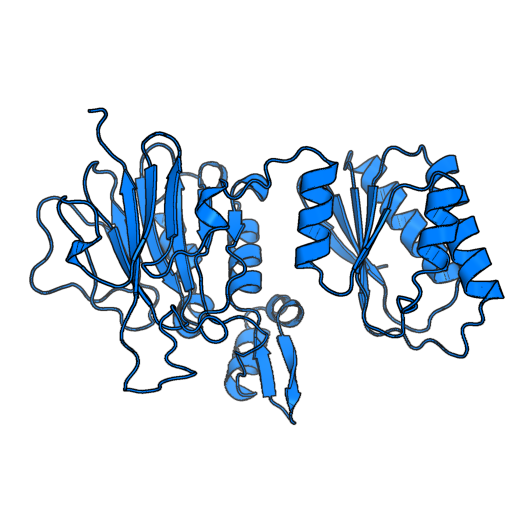 A 1 316 ? 6.717 -6.531 0.768 1.00 81.31 316 VAL A N 1
ATOM 2461 C CA . VAL A 1 316 ? 6.740 -7.983 0.859 1.00 81.31 316 VAL A CA 1
ATOM 2462 C C . VAL A 1 316 ? 5.891 -8.545 -0.260 1.00 81.31 316 VAL A C 1
ATOM 2464 O O . VAL A 1 316 ? 4.760 -8.101 -0.475 1.00 81.31 316 VAL A O 1
ATOM 2467 N N . CYS A 1 317 ? 6.452 -9.528 -0.960 1.00 84.44 317 CYS A N 1
ATOM 2468 C CA . CYS A 1 317 ? 5.765 -10.272 -1.999 1.00 84.44 317 CYS A CA 1
ATOM 2469 C C . CYS A 1 317 ? 5.164 -11.561 -1.446 1.00 84.44 317 CYS A C 1
ATOM 2471 O O . CYS A 1 317 ? 5.898 -12.494 -1.133 1.00 84.44 317 CYS A O 1
ATOM 2473 N N . THR A 1 318 ? 3.834 -11.657 -1.426 1.00 91.94 318 THR A N 1
ATOM 2474 C CA . THR A 1 318 ? 3.117 -12.874 -0.993 1.00 91.94 318 THR A CA 1
ATOM 2475 C C . THR A 1 318 ? 3.512 -14.117 -1.787 1.00 91.94 318 THR A C 1
ATOM 2477 O O . THR A 1 318 ? 3.498 -15.218 -1.251 1.00 91.94 318 THR A O 1
ATOM 2480 N N . HIS A 1 319 ? 3.888 -13.948 -3.058 1.00 94.38 319 HIS A N 1
ATOM 2481 C CA . HIS A 1 319 ? 4.369 -15.045 -3.892 1.00 94.38 319 HIS A CA 1
ATOM 2482 C C . HIS A 1 319 ? 5.777 -15.518 -3.492 1.00 94.38 319 HIS A C 1
ATOM 2484 O O . HIS A 1 319 ? 6.023 -16.723 -3.478 1.00 94.38 319 HIS A O 1
ATOM 2490 N N . CYS A 1 320 ? 6.692 -14.592 -3.168 1.00 84.25 320 CYS A N 1
ATOM 2491 C CA . CYS A 1 320 ? 8.066 -14.930 -2.766 1.00 84.25 320 CYS A CA 1
ATOM 2492 C C . CYS A 1 320 ? 8.115 -15.582 -1.384 1.00 84.25 320 CYS A C 1
ATOM 2494 O O . CYS A 1 320 ? 8.887 -16.512 -1.172 1.00 84.25 320 CYS A O 1
ATOM 2496 N N . GLU A 1 321 ? 7.304 -15.080 -0.455 1.00 85.12 321 GLU A N 1
ATOM 2497 C CA . GLU A 1 321 ? 7.295 -15.536 0.929 1.00 85.12 321 GLU A CA 1
ATOM 2498 C C . GLU A 1 321 ? 6.470 -16.820 1.068 1.00 85.12 321 GLU A C 1
ATOM 2500 O O . GLU A 1 321 ? 5.244 -16.815 0.922 1.00 85.12 321 GLU A O 1
ATOM 2505 N N . ALA A 1 322 ? 7.138 -17.934 1.371 1.00 85.06 322 ALA A N 1
ATOM 2506 C CA . ALA A 1 322 ? 6.499 -19.243 1.524 1.00 85.06 322 ALA A CA 1
ATOM 2507 C C . ALA A 1 322 ? 5.493 -19.284 2.690 1.00 85.06 322 ALA A C 1
ATOM 2509 O O . ALA A 1 322 ? 4.509 -20.015 2.643 1.00 85.06 322 ALA A O 1
ATOM 2510 N N . GLN A 1 323 ? 5.724 -18.469 3.718 1.00 82.06 323 GLN A N 1
ATOM 2511 C CA . GLN A 1 323 ? 4.873 -18.299 4.894 1.00 82.06 323 GLN A CA 1
ATOM 2512 C C . GLN A 1 323 ? 3.614 -17.455 4.629 1.00 82.06 323 GLN A C 1
ATOM 2514 O O . GLN A 1 323 ? 2.771 -17.322 5.511 1.00 82.06 323 GLN A O 1
ATOM 2519 N N . MET A 1 324 ? 3.468 -16.864 3.438 1.00 87.44 324 MET A N 1
ATOM 2520 C CA . MET A 1 324 ? 2.294 -16.075 3.055 1.00 87.44 324 MET A CA 1
ATOM 2521 C C . MET A 1 324 ? 1.397 -16.804 2.065 1.00 87.44 324 MET A C 1
ATOM 2523 O O . MET A 1 324 ? 1.848 -17.651 1.299 1.00 87.44 324 MET A O 1
ATOM 2527 N N . GLN A 1 325 ? 0.118 -16.424 2.035 1.00 93.50 325 GLN A N 1
ATOM 2528 C CA . GLN A 1 325 ? -0.842 -16.995 1.092 1.00 93.50 325 GLN A CA 1
ATOM 2529 C C . GLN A 1 325 ? -0.726 -16.315 -0.276 1.00 93.50 325 GLN A C 1
ATOM 2531 O O . GLN A 1 325 ? -0.861 -15.092 -0.380 1.00 93.50 325 GLN A O 1
ATOM 2536 N N . SER A 1 326 ? -0.540 -17.105 -1.338 1.00 96.44 326 SER A N 1
ATOM 2537 C CA . SER A 1 326 ? -0.479 -16.606 -2.715 1.00 96.44 326 SER A CA 1
ATOM 2538 C C . SER A 1 326 ? -1.334 -17.447 -3.652 1.00 96.44 326 SER A C 1
ATOM 2540 O O . SER A 1 326 ? -1.083 -18.629 -3.873 1.00 96.44 326 SER A O 1
ATOM 2542 N N . TYR A 1 327 ? -2.331 -16.814 -4.265 1.00 97.25 327 TYR A N 1
ATOM 2543 C CA . TYR A 1 327 ? -3.170 -17.460 -5.268 1.00 97.25 327 TYR A CA 1
ATOM 2544 C C . TYR A 1 327 ? -2.405 -17.686 -6.577 1.00 97.25 327 TYR A C 1
ATOM 2546 O O . TYR A 1 327 ? -2.620 -18.676 -7.265 1.00 97.25 327 TYR A O 1
ATOM 2554 N N . ARG A 1 328 ? -1.484 -16.788 -6.930 1.00 97.19 328 ARG A N 1
ATOM 2555 C CA . ARG A 1 328 ? -0.616 -16.910 -8.100 1.00 97.19 328 ARG A CA 1
ATOM 2556 C C . ARG A 1 328 ? 0.288 -18.134 -7.996 1.00 97.19 328 ARG A C 1
ATOM 2558 O O . ARG A 1 328 ? 0.530 -18.761 -9.022 1.00 97.19 328 ARG A O 1
ATOM 2565 N N . ARG A 1 329 ? 0.765 -18.454 -6.789 1.00 96.56 329 ARG A N 1
ATOM 2566 C CA . ARG A 1 329 ? 1.621 -19.615 -6.531 1.00 96.56 329 ARG A CA 1
ATOM 2567 C C . ARG A 1 329 ? 0.811 -20.906 -6.402 1.00 96.56 329 ARG A C 1
ATOM 2569 O O . ARG A 1 329 ? 1.102 -21.875 -7.094 1.00 96.56 329 ARG A O 1
ATOM 2576 N N . ASP A 1 330 ? -0.221 -20.897 -5.557 1.00 96.50 330 ASP A N 1
ATOM 2577 C CA . ASP A 1 330 ? -0.881 -22.128 -5.092 1.00 96.50 330 ASP A CA 1
ATOM 2578 C C . ASP A 1 330 ? -2.275 -22.346 -5.726 1.00 96.50 330 ASP A C 1
ATOM 2580 O O . ASP A 1 330 ? -2.945 -23.355 -5.495 1.00 96.50 330 ASP A O 1
ATOM 2584 N N . GLY A 1 331 ? -2.743 -21.406 -6.551 1.00 95.81 331 GLY A N 1
ATOM 2585 C CA . GLY A 1 331 ? -4.018 -21.489 -7.258 1.00 95.81 331 GLY A CA 1
ATOM 2586 C C . GLY A 1 331 ? -5.213 -21.641 -6.316 1.00 95.81 331 GLY A C 1
ATOM 2587 O O . GLY A 1 331 ? -5.326 -20.976 -5.286 1.00 95.81 331 GLY A O 1
ATOM 2588 N N . ALA A 1 332 ? -6.134 -22.539 -6.674 1.00 93.19 332 ALA A N 1
ATOM 2589 C CA . ALA A 1 332 ? -7.330 -22.816 -5.878 1.00 93.19 332 ALA A CA 1
ATOM 2590 C C . ALA A 1 332 ? -7.032 -23.427 -4.496 1.00 93.19 332 ALA A C 1
ATOM 2592 O O . ALA A 1 332 ? -7.910 -23.394 -3.638 1.00 93.19 332 ALA A O 1
ATOM 2593 N N . ALA A 1 333 ? -5.824 -23.959 -4.278 1.00 93.00 333 ALA A N 1
ATOM 2594 C CA . ALA A 1 333 ? -5.413 -24.512 -2.991 1.00 93.00 333 ALA A CA 1
ATOM 2595 C C . ALA A 1 333 ? -4.942 -23.438 -1.995 1.00 93.00 333 ALA A C 1
ATOM 2597 O O . ALA A 1 333 ? -4.835 -23.732 -0.808 1.00 93.00 333 ALA A O 1
ATOM 2598 N N . ALA A 1 334 ? -4.685 -22.204 -2.449 1.00 91.69 334 ALA A N 1
ATOM 2599 C CA . ALA A 1 334 ? -4.305 -21.105 -1.567 1.00 91.69 334 ALA A CA 1
ATOM 2600 C C . ALA A 1 334 ? -5.415 -20.817 -0.545 1.00 91.69 334 ALA A C 1
ATOM 2602 O O . ALA A 1 334 ? -6.561 -20.558 -0.939 1.00 91.69 334 ALA A O 1
ATOM 2603 N N . ASP A 1 335 ? -5.067 -20.749 0.742 1.00 92.62 335 ASP A N 1
ATOM 2604 C CA . ASP A 1 335 ? -5.955 -20.187 1.762 1.00 92.62 335 ASP A CA 1
ATOM 2605 C C . ASP A 1 335 ? -5.937 -18.645 1.673 1.00 92.62 335 ASP A C 1
ATOM 2607 O O . ASP A 1 335 ? -5.441 -18.047 0.709 1.00 92.62 335 ASP A O 1
ATOM 2611 N N . ARG A 1 336 ? -6.547 -17.954 2.634 1.00 93.06 336 ARG A N 1
ATOM 2612 C CA . ARG A 1 336 ? -6.529 -16.499 2.732 1.00 93.06 336 ARG A CA 1
ATOM 2613 C C . ARG A 1 336 ? -6.029 -16.050 4.096 1.00 93.06 336 ARG A C 1
ATOM 2615 O O . ARG A 1 336 ? -6.665 -16.297 5.131 1.00 93.06 336 ARG A O 1
ATOM 2622 N N . GLN A 1 337 ? -4.940 -15.289 4.061 1.00 93.06 337 GLN A N 1
ATOM 2623 C CA . GLN A 1 337 ? -4.474 -14.546 5.220 1.00 93.06 337 GLN A CA 1
ATOM 2624 C C . GLN A 1 337 ? -5.472 -13.430 5.542 1.00 93.06 337 GLN A C 1
ATOM 2626 O O . GLN A 1 337 ? -6.175 -12.916 4.661 1.00 93.06 337 GLN A O 1
ATOM 2631 N N . LYS A 1 338 ? -5.579 -13.090 6.822 1.00 95.00 338 LYS A N 1
ATOM 2632 C CA . LYS A 1 338 ? -6.544 -12.129 7.353 1.00 95.00 338 LYS A CA 1
ATOM 2633 C C . LYS A 1 338 ? -5.778 -10.898 7.768 1.00 95.00 338 LYS A C 1
ATOM 2635 O O . LYS A 1 338 ? -4.984 -10.931 8.698 1.00 95.00 338 LYS A O 1
ATOM 2640 N N . ASN A 1 339 ? -6.029 -9.816 7.064 1.00 96.19 339 ASN A N 1
ATOM 2641 C CA . ASN A 1 339 ? -5.495 -8.519 7.405 1.00 96.19 339 ASN A CA 1
ATOM 2642 C C . ASN A 1 339 ? -6.530 -7.842 8.304 1.00 96.19 339 ASN A C 1
ATOM 2644 O O . ASN A 1 339 ? -7.730 -7.973 8.037 1.00 96.19 339 ASN A O 1
ATOM 2648 N N . PHE A 1 340 ? -6.086 -7.128 9.334 1.00 96.75 340 PHE A N 1
ATOM 2649 C CA . PHE A 1 340 ? -6.976 -6.461 10.271 1.00 96.75 340 PHE A CA 1
ATOM 2650 C C . PHE A 1 340 ? -6.521 -5.059 10.675 1.00 96.75 340 PHE A C 1
ATOM 2652 O O . PHE A 1 340 ? -5.334 -4.736 10.663 1.00 96.75 340 PHE A O 1
ATOM 2659 N N . ILE A 1 341 ? -7.485 -4.243 11.095 1.00 96.81 341 ILE A N 1
ATOM 2660 C CA . ILE A 1 341 ? -7.264 -2.996 11.834 1.00 96.81 341 ILE A CA 1
ATOM 2661 C C . ILE A 1 341 ? -8.342 -2.845 12.907 1.00 96.81 341 ILE A C 1
ATOM 2663 O O . ILE A 1 341 ? -9.510 -3.159 12.683 1.00 96.81 341 ILE A O 1
ATOM 2667 N N . VAL A 1 342 ? -7.954 -2.353 14.077 1.00 96.62 342 VAL A N 1
ATOM 2668 C CA . VAL A 1 342 ? -8.851 -2.007 15.178 1.00 96.62 342 VAL A CA 1
ATOM 2669 C C . VAL A 1 342 ? -8.340 -0.761 15.886 1.00 96.62 342 VAL A C 1
ATOM 2671 O O . VAL A 1 342 ? -7.139 -0.586 16.077 1.00 96.62 342 VAL A O 1
ATOM 2674 N N . ARG A 1 343 ? -9.262 0.103 16.305 1.00 95.12 343 ARG A N 1
ATOM 2675 C CA . ARG A 1 343 ? -8.977 1.205 17.221 1.00 95.12 343 ARG A CA 1
ATOM 2676 C C . ARG A 1 343 ? -9.476 0.821 18.605 1.00 95.12 343 ARG A C 1
ATOM 2678 O O . ARG A 1 343 ? -10.680 0.672 18.797 1.00 95.12 343 ARG A O 1
ATOM 2685 N N . ARG A 1 344 ? -8.562 0.647 19.548 1.00 92.31 344 ARG A N 1
ATOM 2686 C CA . ARG A 1 344 ? -8.838 0.189 20.909 1.00 92.31 344 ARG A CA 1
ATOM 2687 C C . ARG A 1 344 ? -9.408 1.311 21.776 1.00 92.31 344 ARG A C 1
ATOM 2689 O O . ARG A 1 344 ? -8.996 2.473 21.686 1.00 92.31 344 ARG A O 1
ATOM 2696 N N . SER A 1 345 ? -10.329 0.975 22.670 1.00 90.25 345 SER A N 1
ATOM 2697 C CA . SER A 1 345 ? -10.551 1.809 23.854 1.00 90.25 345 SER A CA 1
ATOM 2698 C C . SER A 1 345 ? -9.317 1.738 24.752 1.00 90.25 345 SER A C 1
ATOM 2700 O O . SER A 1 345 ? -8.627 0.720 24.785 1.00 90.25 345 SER A O 1
ATOM 2702 N N . LYS A 1 346 ? -8.981 2.840 25.437 1.00 75.88 346 LYS A N 1
ATOM 2703 C CA . LYS A 1 346 ? -7.916 2.790 26.447 1.00 75.88 346 LYS A CA 1
ATOM 2704 C C . LYS A 1 346 ? -8.347 1.766 27.499 1.00 75.88 346 LYS A C 1
ATOM 2706 O O . LYS A 1 346 ? -9.459 1.895 28.008 1.00 75.88 346 LYS A O 1
ATOM 2711 N N . ILE A 1 347 ? -7.497 0.767 27.738 1.00 55.84 347 ILE A N 1
ATOM 2712 C CA . ILE A 1 347 ? -7.634 -0.164 28.864 1.00 55.84 347 ILE A CA 1
ATOM 2713 C C . ILE A 1 347 ? -7.402 0.613 30.156 1.00 55.84 347 ILE A C 1
ATOM 2715 O O . ILE A 1 347 ? -6.465 1.450 30.161 1.00 55.84 347 ILE A O 1
#